Protein 3CB7 (pdb70)

Foldseek 3Di:
DQDFLADALLVQLVLLVVVVNDQVCSQLLSLQLCVVANRGLQRKADQDPVRWIFAGSNRHICAEQAPEPPPDHHVNVLVYHRCVSNDSDNVSVSSSVVVCCVPVNLVVRVSCVVRVDDTDRSVVSD/DLDWLADALLRQLVLLVVLVNDNQCSQLLRLLLCVPAVRTLS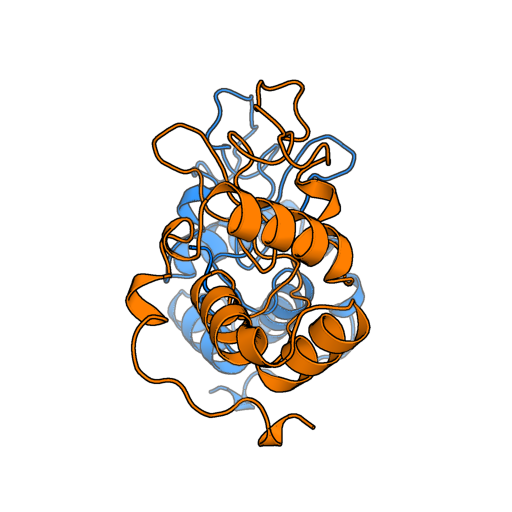RKADQDPVRWIFGGSNGHICAAACPEVPNDHHVNVLVYHRCVSNDSRNVSVSSRVVVCCVVPNLVVRVSSVVRVDDGDRNVVSD

Organism: Musca domestica (NCBI:txid7370)

CATH classification: 1.10.530.10

InterPro domains:
  IPR000974 Glycoside hydrolase, family 22, lysozyme [PR00137] (2-20)
  IPR000974 Glycoside hydrolase, family 22, lysozyme [PR00137] (68-78)
  IPR000974 Glycoside hydrolase, family 22, lysozyme [PR00137] (79-94)
  IPR000974 Glycoside hydrolase, family 22, lysozyme [PR00137] (100-109)
  IPR001916 Glycoside hydrolase, family 22 [PF00062] (1-121)
  IPR001916 Glycoside hydrolase, family 22 [PR00135] (3-13)
  IPR001916 Glycoside hydrolase, family 22 [PR00135] (20-29)
  IPR001916 Glycoside hydrolase, family 22 [PR00135] (48-64)
  IPR001916 Glycoside hydrolase, family 22 [PR00135] (72-81)
  IPR001916 Glycoside hydrolase, family 22 [PR00135] (82-97)
  IPR001916 Glycoside hydrolase, family 22 [PR00135] (101-112)
  IPR001916 Glycoside hydrolase, family 22 [PS51348] (1-122)
  IPR001916 Glycoside hydrolase, family 22 [PTHR11407] (1-122)
  IPR001916 Glycoside hydrolase, family 22 [SM00263] (1-122)
  IPR023346 Lysozyme-like domain superfamily [SSF53955] (1-117)

B-factor: mean 40.14, std 4.02, range [19.42, 64.59]

Structure (mmCIF, N/CA/C/O backbone):
data_3CB7
#
_entry.id   3CB7
#
_cell.length_a   73.903
_cell.length_b   96.400
_cell.length_c   33.270
_cell.angle_alpha   90.00
_cell.angle_beta   90.00
_cell.angle_gamma   90.00
#
_symmetry.space_group_name_H-M   'P 21 21 2'
#
loop_
_entity.id
_entity.type
_entity.pdbx_description
1 polymer 'Lys-rich lysozyme 2'
2 non-polymer 'ISOPROPYL ALCOHOL'
3 non-polymer 'ACETIC ACID'
4 non-polymer GLYCEROL
5 water water
#
loop_
_atom_site.group_PDB
_atom_site.id
_atom_site.type_symbol
_atom_site.label_atom_id
_atom_site.label_alt_id
_atom_site.label_comp_id
_atom_site.label_asym_id
_atom_site.label_entity_id
_atom_site.label_seq_id
_atom_site.pdbx_PDB_ins_code
_atom_site.Cartn_x
_atom_site.Cartn_y
_atom_site.Cartn_z
_atom_site.occupancy
_atom_site.B_iso_or_equiv
_atom_site.auth_seq_id
_atom_site.auth_comp_id
_atom_site.auth_asym_id
_atom_site.auth_atom_id
_atom_site.pdbx_PDB_model_num
ATOM 1 N N . GLU A 1 1 ? 22.776 20.880 18.397 1.00 41.06 1 GLU A N 1
ATOM 2 C CA . GLU A 1 1 ? 23.862 19.896 18.231 1.00 41.48 1 GLU A CA 1
ATOM 3 C C . GLU A 1 1 ? 23.259 18.490 18.256 1.00 40.47 1 GLU A C 1
ATOM 4 O O . GLU A 1 1 ? 22.359 18.227 19.055 1.00 39.33 1 GLU A O 1
ATOM 10 N N . ALA A 1 2 ? 23.728 17.605 17.368 1.00 39.12 2 ALA A N 1
ATOM 11 C CA . ALA A 1 2 ? 23.409 16.187 17.498 1.00 38.26 2 ALA A CA 1
ATOM 12 C C . ALA A 1 2 ? 24.663 15.300 17.497 1.00 37.91 2 ALA A C 1
ATOM 13 O O . ALA A 1 2 ? 24.707 14.277 16.799 1.00 37.80 2 ALA A O 1
ATOM 15 N N . GLU A 1 3 ? 25.666 15.696 18.282 1.00 37.78 3 GLU A N 1
ATOM 16 C CA . GLU A 1 3 ? 26.867 14.900 18.489 1.00 38.20 3 GLU A CA 1
ATOM 17 C C . GLU A 1 3 ? 26.485 13.525 18.982 1.00 38.03 3 GLU A C 1
ATOM 18 O O . GLU A 1 3 ? 25.619 13.390 19.884 1.00 38.16 3 GLU A O 1
ATOM 24 N N . ALA A 1 4 ? 27.157 12.511 18.452 1.00 37.61 4 ALA A N 1
ATOM 25 C CA . ALA A 1 4 ? 26.845 11.132 18.792 1.00 37.72 4 ALA A CA 1
ATOM 26 C C . ALA A 1 4 ? 27.210 10.818 20.233 1.00 38.54 4 ALA A C 1
ATOM 27 O O . ALA A 1 4 ? 28.208 11.347 20.753 1.00 38.32 4 ALA A O 1
ATOM 29 N N . LYS A 1 5 ? 26.379 10.005 20.891 1.00 38.46 5 LYS A N 1
ATOM 30 C CA . LYS A 1 5 ? 26.815 9.310 22.108 1.00 38.73 5 LYS A CA 1
ATOM 31 C C . LYS A 1 5 ? 27.031 7.867 21.700 1.00 38.75 5 LYS A C 1
ATOM 32 O O . LYS A 1 5 ? 26.111 7.061 21.672 1.00 39.65 5 LYS A O 1
ATOM 38 N N . THR A 1 6 ? 28.275 7.561 21.369 1.00 38.44 6 THR A N 1
ATOM 39 C CA . THR A 1 6 ? 28.583 6.326 20.695 1.00 38.31 6 THR A CA 1
ATOM 40 C C . THR A 1 6 ? 29.124 5.242 21.649 1.00 37.64 6 THR A C 1
ATOM 41 O O . THR A 1 6 ? 30.129 5.407 22.336 1.00 37.74 6 THR A O 1
ATOM 45 N N . PHE A 1 7 ? 28.452 4.118 21.675 1.00 37.76 7 PHE A N 1
ATOM 46 C CA . PHE A 1 7 ? 28.962 2.987 22.421 1.00 37.52 7 PHE A CA 1
ATOM 47 C C . PHE A 1 7 ? 29.738 2.066 21.500 1.00 37.47 7 PHE A C 1
ATOM 48 O O . PHE A 1 7 ? 29.787 2.264 20.276 1.00 37.04 7 PHE A O 1
ATOM 56 N N . THR A 1 8 ? 30.396 1.090 22.104 1.00 37.37 8 THR A N 1
ATOM 57 C CA . THR A 1 8 ? 31.072 0.087 21.350 1.00 37.33 8 THR A CA 1
ATOM 58 C C . THR A 1 8 ? 30.306 -1.188 21.599 1.00 37.70 8 THR A C 1
ATOM 59 O O . THR A 1 8 ? 29.487 -1.269 22.505 1.00 36.76 8 THR A O 1
ATOM 63 N N . ARG A 1 9 ? 30.586 -2.178 20.758 1.00 38.96 9 ARG A N 1
ATOM 64 C CA . ARG A 1 9 ? 30.084 -3.523 20.945 1.00 39.70 9 ARG A CA 1
ATOM 65 C C . ARG A 1 9 ? 30.230 -3.874 22.400 1.00 38.82 9 ARG A C 1
ATOM 66 O O . ARG A 1 9 ? 29.247 -4.109 23.065 1.00 39.40 9 ARG A O 1
ATOM 74 N N . CYS A 1 10 ? 31.443 -3.882 22.909 1.00 38.10 10 CYS A N 1
ATOM 75 C CA . CYS A 1 10 ? 31.634 -4.232 24.307 1.00 37.89 10 CYS A CA 1
ATOM 76 C C . CYS A 1 10 ? 31.090 -3.287 25.373 1.00 38.09 10 CYS A C 1
ATOM 77 O O . CYS A 1 10 ? 30.637 -3.744 26.453 1.00 38.59 10 CYS A O 1
ATOM 80 N N . SER A 1 11 ? 31.160 -1.976 25.147 1.00 37.62 11 SER A N 1
ATOM 81 C CA . SER A 1 11 ? 30.682 -1.116 26.214 1.00 37.82 11 SER A CA 1
ATOM 82 C C . SER A 1 11 ? 29.151 -1.232 26.315 1.00 37.53 11 SER A C 1
ATOM 83 O O . SER A 1 11 ? 28.548 -1.314 27.427 1.00 37.10 11 SER A O 1
ATOM 86 N N . LEU A 1 12 ? 28.525 -1.302 25.159 1.00 37.39 12 LEU A N 1
ATOM 87 C CA . LEU A 1 12 ? 27.085 -1.542 25.106 1.00 37.74 12 LEU A CA 1
ATOM 88 C C . LEU A 1 12 ? 26.704 -2.876 25.808 1.00 38.35 12 LEU A C 1
ATOM 89 O O . LEU A 1 12 ? 25.823 -2.884 26.671 1.00 39.89 12 LEU A O 1
ATOM 94 N N . ALA A 1 13 ? 27.396 -3.972 25.484 1.00 38.38 13 ALA A N 1
ATOM 95 C CA . ALA A 1 13 ? 27.184 -5.249 26.193 1.00 37.16 13 ALA A CA 1
ATOM 96 C C . ALA A 1 13 ? 27.336 -5.192 27.707 1.00 37.58 13 ALA A C 1
ATOM 97 O O . ALA A 1 13 ? 26.469 -5.702 28.459 1.00 36.03 13 ALA A O 1
ATOM 99 N N . ARG A 1 14 ? 28.481 -4.665 28.138 1.00 36.53 14 ARG A N 1
ATOM 100 C CA . ARG A 1 14 ? 28.758 -4.532 29.522 1.00 36.56 14 ARG A CA 1
ATOM 101 C C . ARG A 1 14 ? 27.632 -3.764 30.212 1.00 36.87 14 ARG A C 1
ATOM 102 O O . ARG A 1 14 ? 27.111 -4.196 31.245 1.00 36.49 14 ARG A O 1
ATOM 110 N N . GLU A 1 15 ? 27.251 -2.627 29.640 1.00 37.69 15 GLU A N 1
ATOM 111 C CA . GLU A 1 15 ? 26.208 -1.837 30.250 1.00 38.53 15 GLU A CA 1
ATOM 112 C C . GLU A 1 15 ? 24.843 -2.538 30.159 1.00 38.88 15 GLU A C 1
ATOM 113 O O . GLU A 1 15 ? 24.014 -2.447 31.058 1.00 39.40 15 GLU A O 1
ATOM 119 N N . MET A 1 16 ? 24.603 -3.254 29.080 1.00 39.22 16 MET A N 1
ATOM 120 C CA . MET A 1 16 ? 23.360 -3.989 28.965 1.00 39.09 16 MET A CA 1
ATOM 121 C C . MET A 1 16 ? 23.285 -5.092 30.001 1.00 39.23 16 MET A C 1
ATOM 122 O O . MET A 1 16 ? 22.259 -5.220 30.692 1.00 39.13 16 MET A O 1
ATOM 127 N N . TYR A 1 17 ? 24.376 -5.848 30.140 1.00 38.86 17 TYR A N 1
ATOM 128 C CA . TYR A 1 17 ? 24.416 -6.927 31.105 1.00 39.83 17 TYR A CA 1
ATOM 129 C C . TYR A 1 17 ? 24.227 -6.411 32.522 1.00 39.82 17 TYR A C 1
ATOM 130 O O . TYR A 1 17 ? 23.459 -7.009 33.279 1.00 40.34 17 TYR A O 1
ATOM 139 N N . LYS A 1 18 ? 24.929 -5.309 32.852 1.00 40.49 18 LYS A N 1
ATOM 140 C CA . LYS A 1 18 ? 24.758 -4.564 34.107 1.00 40.87 18 LYS A CA 1
ATOM 141 C C . LYS A 1 18 ? 23.294 -4.253 34.304 1.00 40.59 18 LYS A C 1
ATOM 142 O O . LYS A 1 18 ? 22.781 -4.303 35.419 1.00 40.95 18 LYS A O 1
ATOM 148 N N . LEU A 1 19 ? 22.618 -3.890 33.223 1.00 40.60 19 LEU A N 1
ATOM 149 C CA . LEU A 1 19 ? 21.197 -3.595 33.359 1.00 40.98 19 LEU A CA 1
ATOM 150 C C . LEU A 1 19 ? 20.366 -4.883 33.390 1.00 41.49 19 LEU A C 1
ATOM 151 O O . LEU A 1 19 ? 19.162 -4.797 33.415 1.00 42.26 19 LEU A O 1
ATOM 156 N N . GLY A 1 20 ? 20.987 -6.066 33.356 1.00 41.46 20 GLY A N 1
ATOM 157 C CA . GLY A 1 20 ? 20.227 -7.294 33.628 1.00 42.06 20 GLY A CA 1
ATOM 158 C C . GLY A 1 20 ? 19.723 -8.016 32.387 1.00 41.76 20 GLY A C 1
ATOM 159 O O . GLY A 1 20 ? 18.910 -8.966 32.456 1.00 41.27 20 GLY A O 1
ATOM 160 N N . VAL A 1 21 ? 20.242 -7.556 31.254 1.00 41.16 21 VAL A N 1
A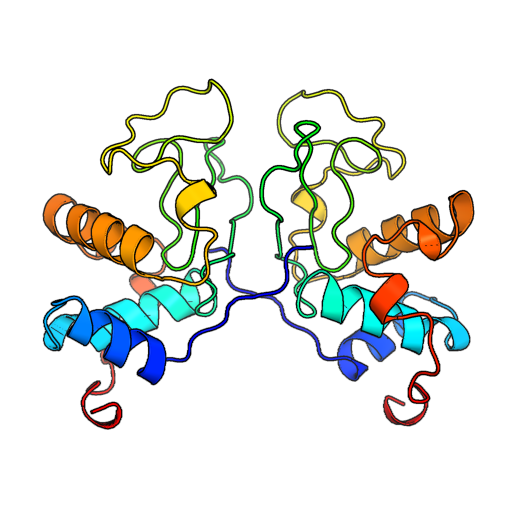TOM 161 C CA . VAL A 1 21 ? 20.016 -8.196 29.999 1.00 40.14 21 VAL A CA 1
ATOM 162 C C . VAL A 1 21 ? 20.882 -9.454 29.947 1.00 39.92 21 VAL A C 1
ATOM 163 O O . VAL A 1 21 ? 22.132 -9.365 30.025 1.00 41.08 21 VAL A O 1
ATOM 167 N N . PRO A 1 22 ? 20.233 -10.631 29.822 1.00 38.48 22 PRO A N 1
ATOM 168 C CA . PRO A 1 22 ? 21.008 -11.874 29.750 1.00 38.22 22 PRO A CA 1
ATOM 169 C C . PRO A 1 22 ? 22.119 -11.778 28.713 1.00 38.17 22 PRO A C 1
ATOM 170 O O . PRO A 1 22 ? 21.947 -11.118 27.691 1.00 39.57 22 PRO A O 1
ATOM 174 N N . LYS A 1 23 ? 23.251 -12.412 28.987 1.00 39.02 23 LYS A N 1
ATOM 175 C CA . LYS A 1 23 ? 24.430 -12.416 28.092 1.00 39.58 23 LYS A CA 1
ATOM 176 C C . LYS A 1 23 ? 24.114 -12.921 26.714 1.00 38.93 23 LYS A C 1
ATOM 177 O O . LYS A 1 23 ? 24.636 -12.402 25.753 1.00 40.12 23 LYS A O 1
ATOM 183 N N . ASN A 1 24 ? 23.298 -13.971 26.648 1.00 38.38 24 ASN A N 1
ATOM 184 C CA . ASN A 1 24 ? 22.936 -14.630 25.411 1.00 37.95 24 ASN A CA 1
ATOM 185 C C . ASN A 1 24 ? 22.140 -13.766 24.448 1.00 37.56 24 ASN A C 1
ATOM 186 O O . ASN A 1 24 ? 21.842 -14.195 23.330 1.00 38.98 24 ASN A O 1
ATOM 191 N N . GLN A 1 25 ? 21.854 -12.535 24.847 1.00 37.41 25 GLN A N 1
ATOM 192 C CA . GLN A 1 25 ? 21.146 -11.579 24.022 1.00 37.26 25 GLN A CA 1
ATOM 193 C C . GLN A 1 25 ? 22.141 -10.527 23.549 1.00 38.16 25 GLN A C 1
ATOM 194 O O . GLN A 1 25 ? 21.887 -9.808 22.588 1.00 38.28 25 GLN A O 1
ATOM 200 N N . LEU A 1 26 ? 23.283 -10.448 24.230 1.00 38.57 26 LEU A N 1
ATOM 201 C CA . LEU A 1 26 ? 24.137 -9.264 24.085 1.00 39.82 26 LEU A CA 1
ATOM 202 C C . LEU A 1 26 ? 24.741 -9.082 22.702 1.00 39.28 26 LEU A C 1
ATOM 203 O O . LEU A 1 26 ? 24.766 -7.971 22.176 1.00 38.97 26 LEU A O 1
ATOM 208 N N . ALA A 1 27 ? 25.205 -10.176 22.129 1.00 39.22 27 ALA A N 1
ATOM 209 C CA . ALA A 1 27 ? 25.780 -10.154 20.787 1.00 39.38 27 ALA A CA 1
ATOM 210 C C . ALA A 1 27 ? 24.713 -9.664 19.788 1.00 39.14 27 ALA A C 1
ATOM 211 O O . ALA A 1 27 ? 24.990 -8.863 18.888 1.00 38.85 27 ALA A O 1
ATOM 213 N N . ARG A 1 28 ? 23.492 -10.165 19.953 1.00 38.81 28 ARG A N 1
ATOM 214 C CA . ARG A 1 28 ? 22.402 -9.758 19.095 1.00 39.45 28 ARG A CA 1
ATOM 215 C C . ARG A 1 28 ? 22.056 -8.297 19.274 1.00 39.03 28 ARG A C 1
ATOM 216 O O . ARG A 1 28 ? 21.889 -7.590 18.304 1.00 39.00 28 ARG A O 1
ATOM 224 N N . TRP A 1 29 ? 21.964 -7.855 20.518 1.00 39.25 29 TRP A N 1
ATOM 225 C CA . TRP A 1 29 ? 21.664 -6.463 20.827 1.00 39.02 29 TRP A CA 1
ATOM 226 C C . TRP A 1 29 ? 22.723 -5.535 20.327 1.00 38.93 29 TRP A C 1
ATOM 227 O O . TRP A 1 29 ? 22.408 -4.458 19.856 1.00 40.15 29 TRP A O 1
ATOM 238 N N . THR A 1 30 ? 23.978 -5.944 20.417 1.00 38.58 30 THR A N 1
ATOM 239 C CA . THR A 1 30 ? 25.048 -5.072 19.930 1.00 37.45 30 THR A CA 1
ATOM 240 C C . THR A 1 30 ? 25.004 -5.035 18.426 1.00 37.04 30 THR A C 1
ATOM 241 O O . THR A 1 30 ? 25.137 -3.981 17.788 1.00 36.78 30 THR A O 1
ATOM 245 N N . CYS A 1 31 ? 24.829 -6.207 17.856 1.00 36.41 31 CYS A N 1
ATOM 246 C CA . CYS A 1 31 ? 24.627 -6.262 16.426 1.00 35.88 31 CYS A CA 1
ATOM 247 C C . CYS A 1 31 ? 23.496 -5.327 15.968 1.00 35.47 31 CYS A C 1
ATOM 248 O O . CYS A 1 31 ? 23.625 -4.564 14.988 1.00 36.61 31 CYS A O 1
ATOM 251 N N . ILE A 1 32 ? 22.371 -5.426 16.617 1.00 34.99 32 ILE A N 1
ATOM 252 C CA . ILE A 1 32 ? 21.247 -4.562 16.284 1.00 35.80 32 ILE A CA 1
ATOM 253 C C . ILE A 1 32 ? 21.574 -3.077 16.529 1.00 36.71 32 ILE A C 1
ATOM 254 O O . ILE A 1 32 ? 21.269 -2.249 15.695 1.00 37.95 32 ILE A O 1
ATOM 259 N N . ALA A 1 33 ? 22.202 -2.731 17.647 1.00 37.23 33 ALA A N 1
ATOM 260 C CA . ALA A 1 33 ? 22.634 -1.334 17.849 1.00 37.38 33 ALA A CA 1
ATOM 261 C C . ALA A 1 33 ? 23.535 -0.846 16.711 1.00 38.49 33 ALA A C 1
ATOM 262 O O . ALA A 1 33 ? 23.364 0.243 16.153 1.00 37.69 33 ALA A O 1
ATOM 264 N N . GLU A 1 34 ? 24.478 -1.690 16.322 1.00 38.63 34 GLU A N 1
ATOM 265 C CA . GLU A 1 34 ? 25.381 -1.315 15.275 1.00 39.43 34 GLU A CA 1
ATOM 266 C C . GLU A 1 34 ? 24.634 -0.911 14.011 1.00 39.26 34 GLU A C 1
ATOM 267 O O . GLU A 1 34 ? 24.891 0.155 13.428 1.00 39.58 34 GLU A O 1
ATOM 273 N N . HIS A 1 35 ? 23.705 -1.755 13.599 1.00 39.63 35 HIS A N 1
ATOM 274 C CA . HIS A 1 35 ? 23.077 -1.578 12.314 1.00 39.72 35 HIS A CA 1
ATOM 275 C C . HIS A 1 35 ? 21.931 -0.586 12.396 1.00 39.94 35 HIS A C 1
ATOM 276 O O . HIS A 1 35 ? 21.584 0.037 11.386 1.00 40.08 35 HIS A O 1
ATOM 283 N N . GLU A 1 36 ? 21.372 -0.418 13.595 1.00 39.93 36 GLU A N 1
ATOM 284 C CA . GLU A 1 36 ? 20.254 0.484 13.764 1.00 39.53 36 GLU A CA 1
ATOM 285 C C . GLU A 1 36 ? 20.762 1.889 13.922 1.00 39.96 36 GLU A C 1
ATOM 286 O O . GLU A 1 36 ? 20.128 2.807 13.456 1.00 39.71 36 GLU A O 1
ATOM 292 N N . SER A 1 37 ? 21.916 2.062 14.574 1.00 39.79 37 SER A N 1
ATOM 293 C CA . SER A 1 37 ? 22.270 3.392 15.052 1.00 39.66 37 SER A CA 1
ATOM 294 C C . SER A 1 37 ? 23.767 3.661 15.139 1.00 38.67 37 SER A C 1
ATOM 295 O O . SER A 1 37 ? 24.179 4.772 15.381 1.00 38.44 37 SER A O 1
ATOM 298 N N . SER A 1 38 ? 24.570 2.634 14.926 1.00 38.14 38 SER A N 1
ATOM 299 C CA . SER A 1 38 ? 26.006 2.721 15.108 1.00 37.95 38 SER A CA 1
ATOM 300 C C . SER A 1 38 ? 26.232 3.018 16.562 1.00 38.28 38 SER A C 1
ATOM 301 O O . SER A 1 38 ? 27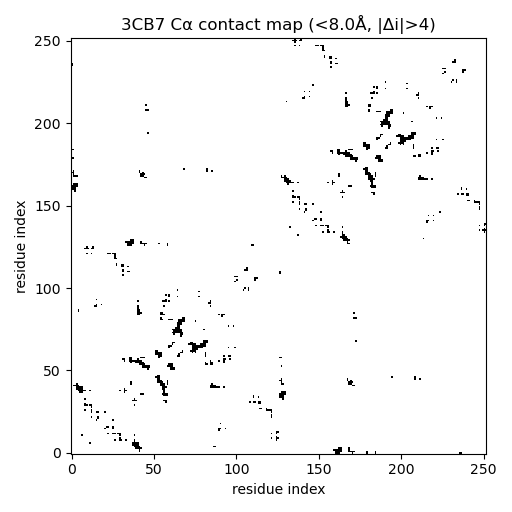.056 3.873 16.919 1.00 39.45 38 SER A O 1
ATOM 304 N N . TYR A 1 39 ? 25.472 2.328 17.404 1.00 37.37 39 TYR A N 1
ATOM 305 C CA . TYR A 1 39 ? 25.696 2.406 18.828 1.00 37.34 39 TYR A CA 1
ATOM 306 C C . TYR A 1 39 ? 25.487 3.811 19.388 1.00 37.34 39 TYR A C 1
ATOM 307 O O . TYR A 1 39 ? 26.084 4.197 20.388 1.00 36.52 39 TYR A O 1
ATOM 316 N N . ASN A 1 40 ? 24.641 4.580 18.733 1.00 37.12 40 ASN A N 1
ATOM 317 C CA . ASN A 1 40 ? 24.497 5.953 19.118 1.00 37.61 40 ASN A CA 1
ATOM 318 C C . ASN A 1 40 ? 23.147 6.103 19.750 1.00 37.49 40 ASN A C 1
ATOM 319 O O . ASN A 1 40 ? 22.141 5.911 19.098 1.00 36.64 40 ASN A O 1
ATOM 324 N N . THR A 1 41 ? 23.149 6.394 21.054 1.00 37.87 41 THR A N 1
ATOM 325 C CA . THR A 1 41 ? 21.890 6.654 21.803 1.00 39.78 41 THR A CA 1
ATOM 326 C C . THR A 1 41 ? 21.096 7.884 21.306 1.00 40.10 41 THR A C 1
ATOM 327 O O . THR A 1 41 ? 19.917 8.042 21.601 1.00 40.61 41 THR A O 1
ATOM 331 N N . LYS A 1 42 ? 21.763 8.729 20.531 1.00 40.14 42 LYS A N 1
ATOM 332 C CA . LYS A 1 42 ? 21.195 9.982 20.080 1.00 40.14 42 LYS A CA 1
ATOM 333 C C . LYS A 1 42 ? 20.656 9.831 18.679 1.00 39.90 42 LYS A C 1
ATOM 334 O O . LYS A 1 42 ? 20.143 10.810 18.112 1.00 39.96 42 LYS A O 1
ATOM 340 N N . ALA A 1 43 ? 20.779 8.614 18.129 1.00 39.67 43 ALA A N 1
ATOM 341 C CA . ALA A 1 43 ? 20.404 8.365 16.747 1.00 39.47 43 ALA A CA 1
ATOM 342 C C . ALA A 1 43 ? 18.904 8.609 16.613 1.00 38.93 43 ALA A C 1
ATOM 343 O O . ALA A 1 43 ? 18.141 8.243 17.472 1.00 38.37 43 ALA A O 1
ATOM 345 N N . VAL A 1 44 ? 18.498 9.282 15.551 1.00 39.23 44 VAL A N 1
ATOM 346 C CA . VAL A 1 44 ? 17.078 9.447 15.255 1.00 39.49 44 VAL A CA 1
ATOM 347 C C . VAL A 1 44 ? 17.014 9.146 13.780 1.00 40.18 44 VAL A C 1
ATOM 348 O O . VAL A 1 44 ? 17.798 9.725 13.007 1.00 39.62 44 VAL A O 1
ATOM 352 N N . GLY A 1 45 ? 16.121 8.234 13.394 1.00 39.72 45 GLY A N 1
ATOM 353 C CA . GLY A 1 45 ? 16.013 7.807 12.016 1.00 40.70 45 GLY A CA 1
ATOM 354 C C . GLY A 1 45 ? 15.330 8.815 11.123 1.00 41.01 45 GLY A C 1
ATOM 355 O O . GLY A 1 45 ? 14.721 9.777 11.599 1.00 41.63 45 GLY A O 1
ATOM 356 N N . SER A 1 46 ? 15.457 8.611 9.815 1.00 40.67 46 SER A N 1
ATOM 357 C CA . SER A 1 46 ? 14.721 9.417 8.891 1.00 40.79 46 SER A CA 1
ATOM 358 C C . SER A 1 46 ? 13.304 8.955 9.013 1.00 39.90 46 SER A C 1
ATOM 359 O O . SER A 1 46 ? 13.029 7.894 9.575 1.00 40.21 46 SER A O 1
ATOM 362 N N . LEU A 1 47 ? 12.403 9.778 8.525 1.00 39.81 47 LEU A N 1
ATOM 363 C CA . LEU A 1 47 ? 11.018 9.405 8.458 1.00 39.91 47 LEU A CA 1
ATOM 364 C C . LEU A 1 47 ? 10.914 8.079 7.716 1.00 39.69 47 LEU A C 1
ATOM 365 O O . LEU A 1 47 ? 11.479 7.892 6.615 1.00 39.02 47 LEU A O 1
ATOM 370 N N . ASN A 1 48 ? 10.235 7.145 8.368 1.00 39.33 48 ASN A N 1
ATOM 371 C CA . ASN A 1 48 ? 9.787 5.913 7.716 1.00 39.39 48 ASN A CA 1
ATOM 372 C C . ASN A 1 48 ? 8.663 6.152 6.729 1.00 38.56 48 ASN A C 1
ATOM 373 O O . ASN A 1 48 ? 8.037 7.198 6.711 1.00 38.19 48 ASN A O 1
ATOM 378 N N . SER A 1 49 ? 8.413 5.174 5.885 1.00 39.77 49 SER A N 1
ATOM 379 C CA . SER A 1 49 ? 7.457 5.367 4.794 1.00 39.61 49 SER A CA 1
ATOM 380 C C . SER A 1 49 ? 6.061 5.653 5.353 1.00 39.96 49 SER A C 1
ATOM 381 O O . SER A 1 49 ? 5.270 6.358 4.732 1.00 40.33 49 SER A O 1
ATOM 385 N N . ASN A 1 50 ? 5.784 5.127 6.545 1.00 40.45 50 ASN A N 1
ATOM 386 C CA . ASN A 1 50 ? 4.452 5.244 7.145 1.00 40.17 50 ASN A CA 1
ATOM 387 C C . ASN A 1 50 ? 4.340 6.553 7.910 1.00 39.78 50 ASN A C 1
ATOM 388 O O . ASN A 1 50 ? 3.307 6.861 8.468 1.00 40.63 50 ASN A O 1
ATOM 393 N N . GLY A 1 51 ? 5.413 7.324 7.924 1.00 39.60 51 GLY A N 1
ATOM 394 C CA . GLY A 1 51 ? 5.397 8.630 8.547 1.00 39.11 51 GLY A CA 1
ATOM 395 C C . GLY A 1 51 ? 5.942 8.530 9.943 1.00 39.26 51 GLY A C 1
ATOM 396 O O . GLY A 1 51 ? 6.024 9.525 10.637 1.00 40.09 51 GLY A O 1
ATOM 397 N N . SER A 1 52 ? 6.332 7.340 10.375 1.00 38.96 52 SER A N 1
ATOM 398 C CA . SER A 1 52 ? 6.892 7.209 11.710 1.00 38.74 52 SER A CA 1
ATOM 399 C C . SER A 1 52 ? 8.365 7.561 11.715 1.00 38.80 52 SER A C 1
ATOM 400 O O . SER A 1 52 ? 8.974 7.765 10.663 1.00 38.53 52 SER A O 1
ATOM 403 N N . ARG A 1 53 ? 8.911 7.619 12.926 1.00 38.29 53 ARG A N 1
ATOM 404 C CA . ARG A 1 53 ? 10.324 7.871 13.152 1.00 38.99 53 ARG A CA 1
ATOM 405 C C . ARG A 1 53 ? 10.810 7.026 14.310 1.00 37.95 53 ARG A C 1
ATOM 406 O O . ARG A 1 53 ? 10.079 6.817 15.288 1.00 37.44 53 ARG A O 1
ATOM 414 N N . ASP A 1 54 ? 12.054 6.560 14.184 1.00 38.73 54 ASP A N 1
ATOM 415 C CA . ASP A 1 54 ? 12.689 5.679 15.149 1.00 39.48 54 ASP A CA 1
ATOM 416 C C . ASP A 1 54 ? 13.751 6.377 15.963 1.00 39.82 54 ASP A C 1
ATOM 417 O O . ASP A 1 54 ? 14.504 7.209 15.450 1.00 40.37 54 ASP A O 1
ATOM 422 N N . TYR A 1 55 ? 13.804 5.995 17.234 1.00 39.43 55 TYR A N 1
ATOM 423 C CA . TYR A 1 55 ? 14.506 6.723 18.238 1.00 39.33 55 TYR A CA 1
ATOM 424 C C . TYR A 1 55 ? 15.518 5.887 18.965 1.00 39.16 55 TYR A C 1
ATOM 425 O O . TYR A 1 55 ? 15.233 4.769 19.418 1.00 39.26 55 TYR A O 1
ATOM 434 N N . GLY A 1 56 ? 16.712 6.467 19.040 1.00 39.20 56 GLY A N 1
ATOM 435 C CA . GLY A 1 56 ? 17.771 6.013 19.908 1.00 38.03 56 GLY A CA 1
ATOM 436 C C . GLY A 1 56 ? 18.538 4.855 19.339 1.00 38.61 56 GLY A C 1
ATOM 437 O O . GLY A 1 56 ? 18.451 4.515 18.152 1.00 38.19 56 GLY A O 1
ATOM 438 N N . ILE A 1 57 ? 19.274 4.212 20.223 1.00 39.83 57 ILE A N 1
ATOM 439 C CA . ILE A 1 57 ? 20.266 3.217 19.845 1.00 39.77 57 ILE A CA 1
ATOM 440 C C . ILE A 1 57 ? 19.639 1.966 19.224 1.00 40.23 57 ILE A C 1
ATOM 441 O O . ILE A 1 57 ? 20.300 1.259 18.497 1.00 39.92 57 ILE A O 1
ATOM 446 N N . PHE A 1 58 ? 18.356 1.718 19.523 1.00 40.52 58 PHE A N 1
ATOM 447 C CA . PHE A 1 58 ? 17.653 0.534 19.068 1.00 40.12 58 PHE A CA 1
ATOM 448 C C . PHE A 1 58 ? 16.512 0.999 18.216 1.00 40.07 58 PHE A C 1
ATOM 449 O O . PHE A 1 58 ? 15.682 0.197 17.803 1.00 39.51 58 PHE A O 1
ATOM 457 N N . GLN A 1 59 ? 16.507 2.300 17.901 1.00 39.24 59 GLN A N 1
ATOM 458 C CA . GLN A 1 59 ? 15.594 2.816 16.886 1.00 39.28 59 GLN A CA 1
ATOM 459 C C . GLN A 1 59 ? 14.155 2.377 17.172 1.00 39.02 59 GLN A C 1
ATOM 460 O O . GLN A 1 59 ? 13.519 1.691 16.381 1.00 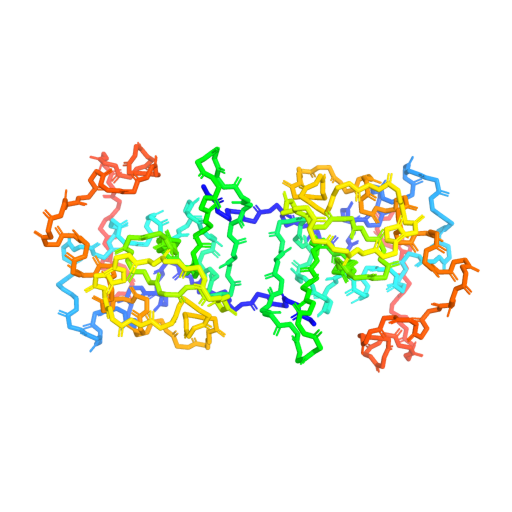37.21 59 GLN A O 1
ATOM 466 N N . ILE A 1 60 ? 13.700 2.776 18.354 1.00 39.27 60 ILE A N 1
ATOM 467 C CA . ILE A 1 60 ? 12.381 2.457 18.854 1.00 39.19 60 ILE A CA 1
ATOM 468 C C . ILE A 1 60 ? 11.400 3.361 18.118 1.00 39.27 60 ILE A C 1
ATOM 469 O O . ILE A 1 60 ? 11.643 4.556 17.935 1.00 40.45 60 ILE A O 1
ATOM 474 N N . ASN A 1 61 ? 10.283 2.793 17.703 1.00 39.16 61 ASN A N 1
ATOM 475 C CA . ASN A 1 61 ? 9.371 3.495 16.821 1.00 38.31 61 ASN A CA 1
ATOM 476 C C . ASN A 1 61 ? 8.350 4.376 17.541 1.00 38.02 61 ASN A C 1
ATOM 477 O O . ASN A 1 61 ? 7.651 3.909 18.450 1.00 37.56 61 ASN A O 1
ATOM 482 N N . ASN A 1 62 ? 8.256 5.638 17.097 1.00 37.08 62 ASN A N 1
ATOM 483 C CA . ASN A 1 62 ? 7.374 6.652 17.705 1.00 36.98 62 ASN A CA 1
ATOM 484 C C . ASN A 1 62 ? 5.862 6.525 17.436 1.00 37.24 62 ASN A C 1
ATOM 485 O O . ASN A 1 62 ? 5.083 7.348 17.918 1.00 37.51 62 ASN A O 1
ATOM 490 N N . TYR A 1 63 ? 5.461 5.518 16.669 1.00 37.11 63 TYR A N 1
ATOM 491 C CA . TYR A 1 63 ? 4.040 5.242 16.400 1.00 38.62 63 TYR A CA 1
ATOM 492 C C . TYR A 1 63 ? 3.507 4.229 17.379 1.00 38.42 63 TYR A C 1
ATOM 493 O O . TYR A 1 63 ? 2.308 4.201 17.692 1.00 39.02 63 TYR A O 1
ATOM 502 N N . TYR A 1 64 ? 4.408 3.366 17.845 1.00 39.10 64 TYR A N 1
ATOM 503 C CA . TYR A 1 64 ? 3.994 2.103 18.462 1.00 38.94 64 TYR A CA 1
ATOM 504 C C . TYR A 1 64 ? 4.564 1.922 19.846 1.00 39.26 64 TYR A C 1
ATOM 505 O O . TYR A 1 64 ? 3.851 1.464 20.749 1.00 38.72 64 TYR A O 1
ATOM 514 N N . TRP A 1 65 ? 5.841 2.313 19.992 1.00 39.27 65 TRP A N 1
ATOM 515 C CA . TRP A 1 65 ? 6.661 1.997 21.168 1.00 39.84 65 TRP A CA 1
ATOM 516 C C . TRP A 1 65 ? 6.947 3.180 22.020 1.00 39.96 65 TRP A C 1
ATOM 517 O O . TRP A 1 65 ? 7.025 3.062 23.236 1.00 41.03 65 TRP A O 1
ATOM 528 N N . CYS A 1 66 ? 7.102 4.339 21.410 1.00 39.45 66 CYS A N 1
ATOM 529 C CA . CYS A 1 66 ? 7.372 5.495 22.238 1.00 39.40 66 CYS A CA 1
ATOM 530 C C . CYS A 1 66 ? 6.530 6.658 21.781 1.00 38.56 66 CYS A C 1
ATOM 531 O O . CYS A 1 66 ? 5.978 6.660 20.699 1.00 38.00 66 CYS A O 1
ATOM 534 N N . SER A 1 67 ? 6.422 7.651 22.632 1.00 39.63 67 SER A N 1
ATOM 535 C CA . SER A 1 67 ? 5.578 8.762 22.324 1.00 40.17 67 SER A CA 1
ATOM 536 C C . SER A 1 67 ? 6.436 9.877 21.719 1.00 40.00 67 SER A C 1
ATOM 537 O O . SER A 1 67 ? 7.480 10.235 22.303 1.00 40.67 67 SER A O 1
ATOM 540 N N . PRO A 1 68 ? 6.025 10.409 20.537 1.00 39.75 68 PRO A N 1
A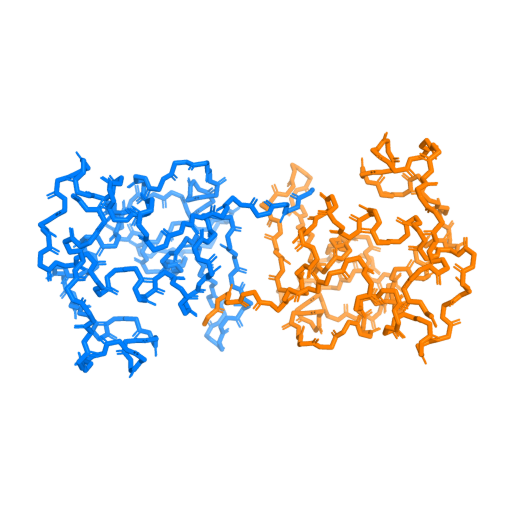TOM 541 C CA . PRO A 1 68 ? 6.764 11.467 19.815 1.00 39.25 68 PRO A CA 1
ATOM 542 C C . PRO A 1 68 ? 6.658 12.819 20.544 1.00 39.63 68 PRO A C 1
ATOM 543 O O . PRO A 1 68 ? 5.728 13.039 21.352 1.00 40.02 68 PRO A O 1
ATOM 547 N N . PRO A 1 69 ? 7.592 13.730 20.277 1.00 40.09 69 PRO A N 1
ATOM 548 C CA . PRO A 1 69 ? 7.553 15.039 20.932 1.00 40.25 69 PRO A CA 1
ATOM 549 C C . PRO A 1 69 ? 6.474 15.909 20.313 1.00 40.53 69 PRO A C 1
ATOM 550 O O . PRO A 1 69 ? 6.484 17.140 20.457 1.00 42.03 69 PRO A O 1
ATOM 554 N N . SER A 1 70 ? 5.562 15.292 19.588 1.00 39.94 70 SER A N 1
ATOM 555 C CA . SER A 1 70 ? 4.459 16.022 19.024 1.00 39.37 70 SER A CA 1
ATOM 556 C C . SER A 1 70 ? 3.230 15.656 19.827 1.00 38.89 70 SER A C 1
ATOM 557 O O . SER A 1 70 ? 3.335 14.944 20.823 1.00 39.13 70 SER A O 1
ATOM 560 N N . GLY A 1 71 ? 2.073 16.124 19.391 1.00 37.52 71 GLY A N 1
ATOM 561 C CA . GLY A 1 71 ? 0.827 15.620 19.924 1.00 37.42 71 GLY A CA 1
ATOM 562 C C . GLY A 1 71 ? 0.354 14.428 19.120 1.00 37.20 71 GLY A C 1
ATOM 563 O O . GLY A 1 71 ? -0.770 14.000 19.273 1.00 38.28 71 GLY A O 1
ATOM 564 N N . ALA A 1 72 ? 1.197 13.881 18.252 1.00 37.14 72 ALA A N 1
ATOM 565 C CA . ALA A 1 72 ? 0.762 12.779 17.403 1.00 36.56 72 ALA A CA 1
ATOM 566 C C . ALA A 1 72 ? 0.406 11.607 18.270 1.00 36.59 72 ALA A C 1
ATOM 567 O O . ALA A 1 72 ? 1.027 11.400 19.309 1.00 36.99 72 ALA A O 1
ATOM 569 N N . PHE A 1 73 ? -0.597 10.841 17.845 1.00 37.05 73 PHE A N 1
ATOM 570 C CA . PHE A 1 73 ? -0.894 9.588 18.497 1.00 36.58 73 PHE A CA 1
ATOM 571 C C . PHE A 1 73 ? 0.274 8.616 18.391 1.00 36.80 73 PHE A C 1
ATOM 572 O O . PHE A 1 73 ? 0.958 8.538 17.352 1.00 37.42 73 PHE A O 1
ATOM 580 N N . SER A 1 74 ? 0.511 7.895 19.484 1.00 35.96 74 SER A N 1
ATOM 581 C CA . SER A 1 74 ? 1.436 6.775 19.508 1.00 36.21 74 SER A CA 1
ATOM 582 C C . SER A 1 74 ? 0.820 5.735 20.403 1.00 36.49 74 SER A C 1
ATOM 583 O O . SER A 1 74 ? 0.229 6.062 21.446 1.00 36.50 74 SER A O 1
ATOM 586 N N . TYR A 1 75 ? 0.941 4.474 20.014 1.00 36.92 75 TYR A N 1
ATOM 587 C CA . TYR A 1 75 ? 0.530 3.414 20.922 1.00 37.32 75 TYR A CA 1
ATOM 588 C C . TYR A 1 75 ? 1.458 3.344 22.119 1.00 37.76 75 TYR A C 1
ATOM 589 O O . TYR A 1 75 ? 1.103 2.762 23.157 1.00 37.28 75 TYR A O 1
ATOM 598 N N . ASP A 1 76 ? 2.641 3.943 21.965 1.00 37.48 76 ASP A N 1
ATOM 599 C CA . ASP A 1 76 ? 3.529 4.159 23.072 1.00 38.13 76 ASP A CA 1
ATOM 600 C C . ASP A 1 76 ? 3.587 2.968 24.020 1.00 38.77 76 ASP A C 1
ATOM 601 O O . ASP A 1 76 ? 3.331 3.098 25.232 1.00 39.04 76 ASP A O 1
ATOM 606 N N . GLU A 1 77 ? 3.946 1.813 23.481 1.00 39.19 77 GLU A N 1
ATOM 607 C CA . GLU A 1 77 ? 3.866 0.574 24.235 1.00 40.21 77 GLU A CA 1
ATOM 608 C C . GLU A 1 77 ? 4.863 0.544 25.421 1.00 40.41 77 GLU A C 1
ATOM 609 O O . GLU A 1 77 ? 4.589 -0.080 26.463 1.00 40.41 77 GLU A O 1
ATOM 615 N N . CYS A 1 78 ? 5.976 1.269 25.276 1.00 39.96 78 CYS A N 1
ATOM 616 C CA . CYS A 1 78 ? 6.985 1.374 26.303 1.00 40.10 78 CYS A CA 1
ATOM 617 C C . CYS A 1 78 ? 6.698 2.485 27.261 1.00 40.30 78 CYS A C 1
ATOM 618 O O . CYS A 1 78 ? 7.434 2.677 28.229 1.00 40.34 78 CYS A O 1
ATOM 621 N N . LYS A 1 79 ? 5.648 3.246 26.981 1.00 40.96 79 LYS A N 1
ATOM 622 C CA . LYS A 1 79 ? 5.214 4.313 27.866 1.00 41.90 79 LYS A CA 1
ATOM 623 C C . LYS A 1 79 ? 6.410 5.208 28.170 1.00 41.37 79 LYS A C 1
ATOM 624 O O . LYS A 1 79 ? 6.762 5.477 29.321 1.00 40.87 79 LYS A O 1
ATOM 630 N N . ILE A 1 80 ? 7.036 5.670 27.102 1.00 41.22 80 ILE A N 1
ATOM 631 C CA . ILE A 1 80 ? 8.111 6.621 27.240 1.00 40.91 80 ILE A CA 1
ATOM 632 C C . ILE A 1 80 ? 7.967 7.652 26.134 1.00 40.40 80 ILE A C 1
ATOM 633 O O . ILE A 1 80 ? 7.420 7.359 25.051 1.00 40.98 80 ILE A O 1
ATOM 638 N N . LYS A 1 81 ? 8.441 8.855 26.395 1.00 38.96 81 LYS A N 1
ATOM 639 C CA . LYS A 1 81 ? 8.674 9.757 25.299 1.00 39.16 81 LYS A CA 1
ATOM 640 C C . LYS A 1 81 ? 9.918 9.296 24.493 1.00 39.35 81 LYS A C 1
ATOM 641 O O . LYS A 1 81 ? 10.998 9.098 25.040 1.00 39.75 81 LYS A O 1
ATOM 647 N N . CYS A 1 82 ? 9.758 9.160 23.189 1.00 39.05 82 CYS A N 1
ATOM 648 C CA . CYS A 1 82 ? 10.860 8.801 22.302 1.00 40.25 82 CYS A CA 1
ATOM 649 C C . CYS A 1 82 ? 12.110 9.597 22.573 1.00 40.13 82 CYS A C 1
ATOM 650 O O . CYS A 1 82 ? 13.182 9.037 22.628 1.00 39.19 82 CYS A O 1
ATOM 653 N N . GLU A 1 83 ? 11.945 10.915 22.713 1.00 40.57 83 GLU A N 1
ATOM 654 C CA . GLU A 1 83 ? 13.073 11.806 22.828 1.00 41.30 83 GLU A CA 1
ATOM 655 C C . GLU A 1 83 ? 13.834 11.492 24.101 1.00 41.26 83 GLU A C 1
ATOM 656 O O . GLU A 1 83 ? 14.980 11.884 24.226 1.00 42.21 83 GLU A O 1
ATOM 662 N N . ASP A 1 84 ? 13.211 10.771 25.033 1.00 41.18 84 ASP A N 1
ATOM 663 C CA . ASP A 1 84 ? 13.912 10.377 26.260 1.00 40.64 84 ASP A CA 1
ATOM 664 C C . ASP A 1 84 ? 14.994 9.357 25.974 1.00 40.23 84 ASP A C 1
ATOM 665 O O . ASP A 1 84 ? 15.895 9.166 26.771 1.00 41.39 84 ASP A O 1
ATOM 670 N N . PHE A 1 85 ? 14.925 8.701 24.828 1.00 39.94 85 PHE A N 1
ATOM 671 C CA . PHE A 1 85 ? 15.998 7.788 24.427 1.00 38.76 85 PHE A CA 1
ATOM 672 C C . PHE A 1 85 ? 17.255 8.583 24.139 1.00 38.51 85 PHE A C 1
ATOM 673 O O . PHE A 1 85 ? 18.374 8.078 24.314 1.00 38.74 85 PHE A O 1
ATOM 681 N N . LEU A 1 86 ? 17.074 9.849 23.773 1.00 38.64 86 LEU A N 1
ATOM 682 C CA . LEU A 1 86 ? 18.181 10.705 23.335 1.00 39.35 86 LEU A CA 1
ATOM 683 C C . LEU A 1 86 ? 18.988 11.243 24.488 1.00 39.75 86 LEU A C 1
ATOM 684 O O . LEU A 1 86 ? 19.146 12.446 24.653 1.00 40.45 86 LEU A O 1
ATOM 689 N N . VAL A 1 87 ? 19.533 10.325 25.266 1.00 39.59 87 VAL A N 1
ATOM 690 C CA . VAL A 1 87 ? 20.293 10.663 26.454 1.00 39.40 87 VAL A CA 1
ATOM 691 C C . VAL A 1 87 ? 21.603 9.860 26.408 1.00 40.06 87 VAL A C 1
ATOM 692 O O . VAL A 1 87 ? 21.825 9.113 25.444 1.00 40.41 87 VAL A O 1
ATOM 696 N N . ASP A 1 88 ? 22.481 10.020 27.407 1.00 40.86 88 ASP A N 1
ATOM 697 C CA . ASP A 1 88 ? 23.771 9.314 27.408 1.00 41.36 88 ASP A CA 1
ATOM 698 C C . ASP A 1 88 ? 23.600 7.884 27.866 1.00 41.41 88 ASP A C 1
ATOM 699 O O . ASP A 1 88 ? 24.386 7.009 27.549 1.00 41.34 88 ASP A O 1
ATOM 704 N N . SER A 1 89 ? 22.533 7.664 28.602 1.00 41.43 89 SER A N 1
ATOM 705 C CA . SER A 1 89 ? 22.218 6.373 29.147 1.00 41.38 89 SER A CA 1
ATOM 706 C C . SER A 1 89 ? 21.408 5.563 28.132 1.00 40.61 89 SER A C 1
ATOM 707 O O . SER A 1 89 ? 20.562 6.102 27.433 1.00 40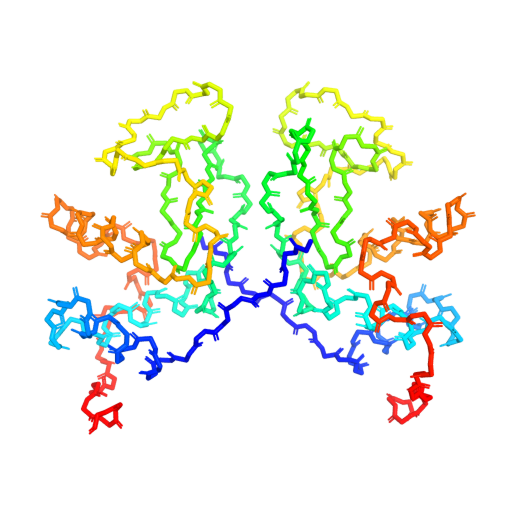.60 89 SER A O 1
ATOM 710 N N . ILE A 1 90 ? 21.716 4.269 28.055 1.00 40.74 90 ILE A N 1
ATOM 711 C CA . ILE A 1 90 ? 21.075 3.325 27.157 1.00 40.20 90 ILE A CA 1
ATOM 712 C C . ILE A 1 90 ? 19.866 2.707 27.844 1.00 40.27 90 ILE A C 1
ATOM 713 O O . ILE A 1 90 ? 19.009 2.120 27.197 1.00 39.88 90 ILE A O 1
ATOM 718 N N . GLU A 1 91 ? 19.815 2.835 29.169 1.00 40.12 91 GLU A N 1
ATOM 719 C CA . GLU A 1 91 ? 18.781 2.175 29.949 1.00 40.73 91 GLU A CA 1
ATOM 720 C C . GLU A 1 91 ? 17.340 2.358 29.412 1.00 40.36 91 GLU A C 1
ATOM 721 O O . GLU A 1 91 ? 16.616 1.361 29.240 1.00 40.58 91 GLU A O 1
ATOM 727 N N . PRO A 1 92 ? 16.919 3.606 29.120 1.00 40.13 92 PRO A N 1
ATOM 728 C CA . PRO A 1 92 ? 15.517 3.647 28.645 1.00 40.00 92 PRO A CA 1
ATOM 729 C C . PRO A 1 92 ? 15.368 2.864 27.330 1.00 39.91 92 PRO A C 1
ATOM 730 O O . PRO A 1 92 ? 14.352 2.180 27.137 1.00 40.82 92 PRO A O 1
ATOM 734 N N . ALA A 1 93 ? 16.366 2.965 26.439 1.00 39.31 93 ALA A N 1
ATOM 735 C CA . ALA A 1 93 ? 16.359 2.250 25.190 1.00 38.97 93 ALA A CA 1
ATOM 736 C C . ALA A 1 93 ? 16.357 0.710 25.426 1.00 40.12 93 ALA A C 1
ATOM 737 O O . ALA A 1 93 ? 15.620 -0.058 24.752 1.00 40.04 93 ALA A O 1
ATOM 739 N N . VAL A 1 94 ? 17.192 0.278 26.370 1.00 40.43 94 VAL A N 1
ATOM 740 C CA . VAL A 1 94 ? 17.362 -1.130 26.700 1.00 40.50 94 VAL A CA 1
ATOM 741 C C . VAL A 1 94 ? 16.053 -1.657 27.222 1.00 40.88 94 VAL A C 1
ATOM 742 O O . VAL A 1 94 ? 15.582 -2.693 26.769 1.00 41.47 94 VAL A O 1
ATOM 746 N N . LYS A 1 95 ? 15.475 -0.937 28.178 1.00 41.03 95 LYS A N 1
ATOM 747 C CA . LYS A 1 95 ? 14.234 -1.340 28.808 1.00 40.96 95 LYS A CA 1
ATOM 748 C C . LYS A 1 95 ? 13.146 -1.506 27.743 1.00 40.63 95 LYS A C 1
ATOM 749 O O . LYS A 1 95 ? 12.437 -2.530 27.707 1.00 39.41 95 LYS A O 1
ATOM 755 N N . CYS A 1 96 ? 13.047 -0.517 26.865 1.00 39.62 96 CYS A N 1
ATOM 756 C CA . CYS A 1 96 ? 12.052 -0.568 25.809 1.00 39.43 96 CYS A CA 1
ATOM 757 C C . CYS A 1 96 ? 12.279 -1.702 24.784 1.00 38.60 96 CYS A C 1
ATOM 758 O O . CYS A 1 96 ? 11.311 -2.438 24.452 1.00 37.41 96 CYS A O 1
ATOM 761 N N . ALA A 1 97 ? 13.530 -1.829 24.296 1.00 37.29 97 ALA A N 1
ATOM 762 C CA . ALA A 1 97 ? 13.912 -2.938 23.456 1.00 37.53 97 ALA A CA 1
ATOM 763 C C . ALA A 1 97 ? 13.661 -4.299 24.115 1.00 37.91 97 ALA A C 1
ATOM 764 O O . ALA A 1 97 ? 13.305 -5.274 23.447 1.00 39.16 97 ALA A O 1
ATOM 766 N N . GLN A 1 98 ? 13.816 -4.382 25.426 1.00 37.06 98 GLN A N 1
ATOM 767 C CA . GLN A 1 98 ? 13.490 -5.609 26.131 1.00 36.48 98 GLN A CA 1
ATOM 768 C C . GLN A 1 98 ? 12.023 -5.968 25.955 1.00 37.01 98 GLN A C 1
ATOM 769 O O . GLN A 1 98 ? 11.668 -7.137 25.747 1.00 37.82 98 GLN A O 1
ATOM 775 N N . LEU A 1 99 ? 11.170 -4.957 26.028 1.00 36.52 99 LEU A N 1
ATOM 776 C CA . LEU A 1 99 ? 9.737 -5.175 25.962 1.00 36.21 99 LEU A CA 1
ATOM 777 C C . LEU A 1 99 ? 9.398 -5.583 24.534 1.00 36.25 99 LEU A C 1
ATOM 778 O O . LEU A 1 99 ? 8.676 -6.549 24.309 1.00 35.41 99 LEU A O 1
ATOM 783 N N . VAL A 1 100 ? 9.973 -4.858 23.584 1.00 36.84 100 VAL A N 1
ATOM 784 C CA . VAL A 1 100 ? 9.845 -5.211 22.172 1.00 36.99 100 VAL A CA 1
ATOM 785 C C . VAL A 1 100 ? 10.229 -6.698 21.938 1.00 37.27 100 VAL A C 1
ATOM 786 O O . VAL A 1 100 ? 9.422 -7.509 21.459 1.00 36.69 100 VAL A O 1
ATOM 790 N N . LEU A 1 101 ? 11.444 -7.041 22.340 1.00 36.54 101 LEU A N 1
ATOM 791 C CA . LEU A 1 101 ? 11.947 -8.394 22.218 1.00 36.89 101 LEU A CA 1
ATOM 792 C C . LEU A 1 101 ? 10.975 -9.387 22.826 1.00 37.22 101 LEU A C 1
ATOM 793 O O . LEU A 1 101 ? 10.691 -10.413 22.240 1.00 38.61 101 LEU A O 1
ATOM 798 N N . LYS A 1 102 ? 10.471 -9.112 24.013 1.00 37.93 102 LYS A N 1
ATOM 799 C CA . LYS A 1 102 ? 9.613 -10.094 24.609 1.00 38.94 102 LYS A CA 1
ATOM 800 C C . LYS A 1 102 ? 8.285 -10.143 23.865 1.00 39.58 102 LYS A C 1
ATOM 801 O O . LYS A 1 102 ? 7.715 -11.213 23.717 1.00 39.62 102 LYS A O 1
ATOM 807 N N . GLN A 1 103 ? 7.831 -9.018 23.324 1.00 40.09 103 GLN A N 1
ATOM 808 C CA . GLN A 1 103 ? 6.524 -9.045 22.677 1.00 40.80 103 GLN A CA 1
ATOM 809 C C . GLN A 1 103 ? 6.568 -9.465 21.218 1.00 40.69 103 GLN A C 1
ATOM 810 O O . GLN A 1 103 ? 5.717 -10.214 20.781 1.00 40.96 103 GLN A O 1
ATOM 816 N N . GLN A 1 104 ? 7.560 -8.998 20.470 1.00 40.27 104 GLN A N 1
ATOM 817 C CA . GLN A 1 104 ? 7.579 -9.266 19.047 1.00 39.44 104 GLN A CA 1
ATOM 818 C C . GLN A 1 104 ? 8.773 -10.053 18.661 1.00 39.08 104 GLN A C 1
ATOM 819 O O . GLN A 1 104 ? 8.823 -10.551 17.563 1.00 39.49 104 GLN A O 1
ATOM 825 N N . GLY A 1 105 ? 9.747 -10.137 19.552 1.00 39.01 105 GLY A N 1
ATOM 826 C CA . GLY A 1 105 ? 10.982 -10.852 19.274 1.00 39.33 105 GLY A CA 1
ATOM 827 C C . GLY A 1 105 ? 11.955 -10.074 18.432 1.00 39.14 105 GLY A C 1
ATOM 828 O O . GLY A 1 105 ? 11.760 -8.883 18.178 1.00 39.23 105 GLY A O 1
ATOM 829 N N . TRP A 1 106 ? 12.998 -10.767 17.994 1.00 39.65 106 TRP A N 1
ATOM 830 C CA . TRP A 1 106 ? 14.147 -10.155 17.340 1.00 40.21 106 TRP A CA 1
ATOM 831 C C . TRP A 1 106 ? 13.795 -9.679 15.919 1.00 40.60 106 TRP A C 1
ATOM 832 O O . TRP A 1 106 ? 14.431 -8.753 15.380 1.00 41.15 106 TRP A O 1
ATOM 843 N N . THR A 1 107 ? 12.803 -10.312 15.299 1.00 39.60 107 THR A N 1
ATOM 844 C CA . THR A 1 107 ? 12.434 -9.921 13.959 1.00 38.98 107 THR A CA 1
ATOM 845 C C . THR A 1 107 ? 11.834 -8.517 13.974 1.00 39.39 107 THR A C 1
ATOM 846 O O . THR A 1 107 ? 11.819 -7.849 12.944 1.00 39.53 107 THR A O 1
ATOM 850 N N . ALA A 1 108 ? 11.390 -8.041 15.134 1.00 39.23 108 ALA A N 1
ATOM 851 C CA . ALA A 1 108 ? 10.965 -6.634 15.262 1.00 40.15 108 ALA A CA 1
ATOM 852 C C . ALA A 1 108 ? 11.955 -5.612 14.679 1.00 39.95 108 ALA A C 1
ATOM 853 O O . ALA A 1 108 ? 11.527 -4.564 14.252 1.00 41.07 108 ALA A O 1
ATOM 855 N N . TRP A 1 109 ? 13.258 -5.880 14.691 1.00 39.12 109 TRP A N 1
ATOM 856 C CA . TRP A 1 109 ? 14.227 -4.955 14.070 1.00 39.02 109 TRP A CA 1
ATOM 857 C C . TRP A 1 109 ? 14.425 -5.274 12.613 1.00 39.36 109 TRP A C 1
ATOM 858 O O . TRP A 1 109 ? 14.716 -6.406 12.250 1.00 38.50 109 TRP A O 1
ATOM 869 N N . SER A 1 110 ? 14.244 -4.264 11.782 1.00 40.62 110 SER A N 1
ATOM 870 C CA . SER A 1 110 ? 14.443 -4.430 10.327 1.00 41.16 110 SER A CA 1
ATOM 871 C C . SER A 1 110 ? 15.905 -4.800 10.059 1.00 41.09 110 SER A C 1
ATOM 872 O O . SER A 1 110 ? 16.214 -5.378 9.013 1.00 41.54 110 SER A O 1
ATOM 875 N N . THR A 1 111 ? 16.776 -4.525 11.037 1.00 40.75 111 THR A N 1
ATOM 876 C CA . THR A 1 111 ? 18.198 -4.916 10.948 1.00 40.97 111 THR A CA 1
ATOM 877 C C . THR A 1 111 ? 18.478 -6.341 11.422 1.00 40.64 111 THR A C 1
ATOM 878 O O . THR A 1 111 ? 19.628 -6.804 11.391 1.00 40.86 111 THR A O 1
ATOM 882 N N . TRP A 1 112 ? 17.440 -7.035 11.880 1.00 40.42 112 TRP A N 1
ATOM 883 C CA . TRP A 1 112 ? 17.597 -8.380 12.425 1.00 39.72 112 TRP A CA 1
ATOM 884 C C . TRP A 1 112 ? 18.250 -9.288 11.427 1.00 39.42 112 TRP A C 1
ATOM 885 O O . TRP A 1 112 ? 18.917 -10.247 11.803 1.00 39.18 112 TRP A O 1
ATOM 896 N N . LYS A 1 113 ? 18.054 -8.967 10.157 1.00 39.35 113 LYS A N 1
ATOM 897 C CA . LYS A 1 113 ? 18.653 -9.709 9.056 1.00 40.63 113 LYS A CA 1
ATOM 898 C C . LYS A 1 113 ? 20.168 -9.682 9.090 1.00 40.43 113 LYS A C 1
ATOM 899 O O . LYS A 1 113 ? 20.799 -10.612 8.621 1.00 41.37 113 LYS A O 1
ATOM 905 N N . TYR A 1 114 ? 20.750 -8.621 9.620 1.00 40.62 114 TYR A N 1
ATOM 906 C CA . TYR A 1 114 ? 22.214 -8.516 9.706 1.00 41.08 114 TYR A CA 1
ATOM 907 C C . TYR A 1 114 ? 22.751 -9.255 10.877 1.00 40.96 114 TYR A C 1
ATOM 908 O O . TYR A 1 114 ? 23.965 -9.340 11.032 1.00 41.46 114 TYR A O 1
ATOM 917 N N . CYS A 1 115 ? 21.836 -9.774 11.691 1.00 41.05 115 CYS A N 1
ATOM 918 C CA . CYS A 1 115 ? 22.114 -10.162 13.058 1.00 41.13 115 CYS A CA 1
ATOM 919 C C . CYS A 1 115 ? 21.622 -11.543 13.463 1.00 41.59 115 CYS A C 1
ATOM 920 O O . CYS A 1 115 ? 21.910 -11.996 14.592 1.00 42.71 115 CYS A O 1
ATOM 923 N N . ASP A 1 116 ? 20.889 -12.200 12.568 1.00 41.54 116 ASP A N 1
ATOM 924 C CA . ASP A 1 116 ? 20.149 -13.410 12.910 1.00 41.53 116 ASP A CA 1
ATOM 925 C C . ASP A 1 116 ? 20.976 -14.695 12.768 1.00 41.72 116 ASP A C 1
ATOM 926 O O . ASP A 1 116 ? 20.497 -15.812 13.060 1.00 41.14 116 ASP A O 1
ATOM 931 N N . GLY A 1 117 ? 22.219 -14.523 12.325 1.00 41.47 117 GLY A N 1
ATOM 932 C CA . GLY A 1 117 ? 23.055 -15.651 12.002 1.00 41.89 117 GLY A CA 1
ATOM 933 C C . GLY A 1 117 ? 24.124 -15.852 13.032 1.00 41.71 117 GLY A C 1
ATOM 934 O O . GLY A 1 117 ? 23.928 -15.557 14.219 1.00 42.63 117 GLY A O 1
ATOM 935 N N . THR A 1 118 ? 25.264 -16.358 12.565 1.00 41.53 118 THR A N 1
ATOM 936 C CA . THR A 1 118 ? 26.424 -16.603 13.416 1.00 40.39 118 THR A CA 1
ATOM 937 C C . THR A 1 118 ? 27.057 -15.311 13.906 1.00 39.56 118 THR A C 1
ATOM 938 O O . THR A 1 118 ? 27.581 -14.517 13.134 1.00 39.07 118 THR A O 1
ATOM 942 N N . LEU A 1 119 ? 26.978 -15.115 15.212 1.00 39.25 119 LEU A N 1
ATOM 943 C CA . LEU A 1 119 ? 27.611 -13.973 15.845 1.00 39.14 119 LEU A CA 1
ATOM 944 C C . LEU A 1 119 ? 28.665 -14.471 16.772 1.00 38.89 119 LEU A C 1
ATOM 945 O O . LEU A 1 119 ? 28.551 -15.567 17.303 1.00 38.96 119 LEU A O 1
ATOM 950 N N . PRO A 1 120 ? 29.717 -13.673 16.942 1.00 39.07 120 PRO A N 1
ATOM 951 C CA . PRO A 1 120 ? 30.727 -13.914 17.938 1.00 39.30 120 PRO A CA 1
ATOM 952 C C . PRO A 1 120 ? 30.100 -13.977 19.316 1.00 39.30 120 PRO A C 1
ATOM 953 O O . PRO A 1 120 ? 29.094 -13.319 19.609 1.00 39.04 120 PRO A O 1
ATOM 957 N N . SER A 1 121 ? 30.676 -14.827 20.142 1.00 39.51 121 SER A N 1
ATOM 958 C CA . SER A 1 121 ? 30.438 -14.796 21.554 1.00 39.82 121 SER A CA 1
ATOM 959 C C . SER A 1 121 ? 30.675 -13.360 22.070 1.00 40.43 121 SER A C 1
ATOM 960 O O . SER A 1 121 ? 31.632 -12.696 21.666 1.00 40.09 121 SER A O 1
ATOM 963 N N . ILE A 1 122 ? 29.835 -12.890 22.983 1.00 39.88 122 ILE A N 1
ATOM 964 C CA . ILE A 1 122 ? 30.085 -11.578 23.541 1.00 39.78 122 ILE A CA 1
ATOM 965 C C . ILE A 1 122 ? 31.088 -11.611 24.716 1.00 39.22 122 ILE A C 1
ATOM 966 O O . ILE A 1 122 ? 31.438 -10.565 25.260 1.00 38.34 122 ILE A O 1
ATOM 971 N N . ASP A 1 123 ? 31.531 -12.805 25.097 1.00 39.54 123 ASP A N 1
ATOM 972 C CA . ASP A 1 123 ? 32.265 -12.937 26.360 1.00 41.26 123 ASP A CA 1
ATOM 973 C C . ASP A 1 123 ? 33.682 -12.384 26.284 1.00 40.46 123 ASP A C 1
ATOM 974 O O . ASP A 1 123 ? 34.295 -12.160 27.318 1.00 41.58 123 ASP A O 1
ATOM 979 N N . ASP A 1 124 ? 34.183 -12.096 25.088 1.00 39.73 124 ASP A N 1
ATOM 980 C CA . ASP A 1 124 ? 35.411 -11.299 24.991 1.00 40.08 124 ASP A CA 1
ATOM 981 C C . ASP A 1 124 ? 35.217 -9.911 25.648 1.00 39.78 124 ASP A C 1
ATOM 982 O O . ASP A 1 124 ? 36.164 -9.284 26.057 1.00 39.76 124 ASP A O 1
ATOM 987 N N . CYS A 1 125 ? 33.967 -9.467 25.764 1.00 40.18 125 CYS A N 1
ATOM 988 C CA . CYS A 1 125 ? 33.620 -8.158 26.345 1.00 40.86 125 CYS A CA 1
ATOM 989 C C . CYS A 1 125 ? 33.624 -8.172 27.858 1.00 41.08 125 CYS A C 1
ATOM 990 O O . CYS A 1 125 ? 33.558 -7.106 28.481 1.00 41.52 125 CYS A O 1
ATOM 993 N N . PHE A 1 126 ? 33.706 -9.384 28.414 1.00 40.96 126 PHE A N 1
ATOM 994 C CA . PHE A 1 126 ? 33.554 -9.635 29.827 1.00 41.36 126 PHE A CA 1
ATOM 995 C C . PHE A 1 126 ? 34.742 -10.315 30.399 1.00 41.49 126 PHE A C 1
ATOM 996 O O . PHE A 1 126 ? 35.789 -10.185 29.807 1.00 41.43 126 PHE A O 1
ATOM 1005 N N . GLU B 1 1 ? 16.917 1.902 9.597 1.00 46.23 1 GLU B N 1
ATOM 1006 C CA . GLU B 1 1 ? 18.203 2.317 10.235 1.00 46.21 1 GLU B CA 1
ATOM 1007 C C . GLU B 1 1 ? 18.262 3.837 10.564 1.00 45.36 1 GLU B C 1
ATOM 1008 O O . GLU B 1 1 ? 17.555 4.664 9.953 1.00 46.20 1 GLU B O 1
ATOM 1014 N N . ALA B 1 2 ? 19.076 4.175 11.561 1.00 42.86 2 ALA B N 1
ATOM 1015 C CA . ALA B 1 2 ? 19.693 5.501 11.685 1.00 40.89 2 ALA B CA 1
ATOM 1016 C C . ALA B 1 2 ? 21.192 5.183 11.759 1.00 40.18 2 ALA B C 1
ATOM 1017 O O . ALA B 1 2 ? 21.943 5.758 12.545 1.00 39.25 2 ALA B O 1
ATOM 1019 N N . GLU B 1 3 ? 21.621 4.218 10.964 1.00 39.21 3 GLU B N 1
ATOM 1020 C CA . GLU B 1 3 ? 23.023 3.915 10.976 1.00 39.21 3 GLU B CA 1
ATOM 1021 C C . GLU B 1 3 ? 23.776 5.158 10.443 1.00 37.92 3 GLU B C 1
ATOM 1022 O O . GLU B 1 3 ? 23.336 5.821 9.520 1.00 36.78 3 GLU B O 1
ATOM 1028 N N . ALA B 1 4 ? 24.882 5.480 11.082 1.00 36.35 4 ALA B N 1
ATOM 1029 C CA . ALA B 1 4 ? 25.615 6.667 10.743 1.00 35.82 4 ALA B CA 1
ATOM 1030 C C . ALA B 1 4 ? 26.261 6.501 9.375 1.00 35.80 4 ALA B C 1
ATOM 1031 O O . ALA B 1 4 ? 26.580 5.404 8.983 1.00 34.91 4 ALA B O 1
ATOM 1033 N N . LYS B 1 5 ? 26.368 7.597 8.639 1.00 35.52 5 LYS B N 1
ATOM 1034 C CA . LYS B 1 5 ? 27.312 7.733 7.565 1.00 36.20 5 LYS B CA 1
ATOM 1035 C C . LYS B 1 5 ? 28.300 8.772 8.107 1.00 36.32 5 LYS B C 1
ATOM 1036 O O . LYS B 1 5 ? 28.046 9.979 8.155 1.00 35.23 5 LYS B O 1
ATOM 1042 N N . THR B 1 6 ? 29.441 8.278 8.540 1.00 37.34 6 THR B N 1
ATOM 1043 C CA . THR B 1 6 ? 30.322 9.090 9.349 1.00 37.15 6 THR B CA 1
ATOM 1044 C C . THR B 1 6 ? 31.525 9.406 8.513 1.00 37.85 6 THR B C 1
ATOM 1045 O O . THR B 1 6 ? 32.116 8.498 7.907 1.00 37.61 6 THR B O 1
ATOM 1049 N N . PHE B 1 7 ? 31.866 10.691 8.481 1.00 38.16 7 PHE B N 1
ATOM 1050 C CA . PHE B 1 7 ? 33.055 11.139 7.789 1.00 38.70 7 PHE B CA 1
ATOM 1051 C C . PHE B 1 7 ? 34.076 11.399 8.789 1.00 38.15 7 PHE B C 1
ATOM 1052 O O . PHE B 1 7 ? 33.812 11.351 9.995 1.00 38.14 7 PHE B O 1
ATOM 1060 N N . THR B 1 8 ? 35.280 11.647 8.306 1.00 38.28 8 THR B N 1
ATOM 1061 C CA . THR B 1 8 ? 36.294 12.203 9.202 1.00 39.10 8 THR B CA 1
ATOM 1062 C C . THR B 1 8 ? 36.540 13.644 8.792 1.00 38.54 8 THR B C 1
ATOM 1063 O O . THR B 1 8 ? 36.055 14.074 7.750 1.00 37.90 8 THR B O 1
ATOM 1067 N N . ARG B 1 9 ? 37.243 14.389 9.642 1.00 38.65 9 ARG B N 1
ATOM 1068 C CA . ARG B 1 9 ? 37.701 15.721 9.300 1.00 38.07 9 ARG B CA 1
ATOM 1069 C C . ARG B 1 9 ? 38.174 15.701 7.874 1.00 37.50 9 ARG B C 1
ATOM 1070 O O . ARG B 1 9 ? 37.708 16.493 7.063 1.00 37.03 9 ARG B O 1
ATOM 1078 N N . CYS B 1 10 ? 39.087 14.782 7.555 1.00 37.68 10 CYS B N 1
ATOM 1079 C CA . CYS B 1 10 ? 39.669 14.783 6.201 1.00 37.74 10 CYS B CA 1
ATOM 1080 C C . CYS B 1 10 ? 38.784 14.299 5.053 1.00 37.86 10 CYS B C 1
ATOM 1081 O O . CYS B 1 10 ? 38.864 14.833 3.943 1.00 36.53 10 CYS B O 1
ATOM 1084 N N . SER B 1 11 ? 37.965 13.282 5.314 1.00 37.60 11 SER B N 1
ATOM 1085 C CA . SER B 1 11 ? 37.195 12.701 4.234 1.00 38.39 11 SER B CA 1
ATOM 1086 C C . SER B 1 11 ? 36.131 13.720 3.901 1.00 37.81 11 SER B C 1
ATOM 1087 O O . SER B 1 11 ? 35.753 13.891 2.761 1.00 37.82 11 SER B O 1
ATOM 1090 N N . LEU B 1 12 ? 35.692 14.431 4.918 1.00 37.70 12 LEU B N 1
ATOM 1091 C CA . LEU B 1 12 ? 34.704 15.470 4.724 1.00 37.81 12 LEU B CA 1
ATOM 1092 C C . LEU B 1 12 ? 35.307 16.681 4.012 1.00 37.44 12 LEU B C 1
ATOM 1093 O O . LEU B 1 12 ? 34.735 17.189 2.998 1.00 38.16 12 LEU B O 1
ATOM 1098 N N . ALA B 1 13 ? 36.493 17.095 4.474 1.00 36.55 13 ALA B N 1
ATOM 1099 C CA . ALA B 1 13 ? 37.239 18.157 3.784 1.00 36.72 13 ALA B CA 1
ATOM 1100 C C . ALA B 1 13 ? 37.311 17.879 2.249 1.00 36.30 13 ALA B C 1
ATOM 1101 O O . ALA B 1 13 ? 36.973 18.742 1.422 1.00 35.79 13 ALA B O 1
ATOM 1103 N N . ARG B 1 14 ? 37.757 16.672 1.895 1.00 36.34 14 ARG B N 1
ATOM 1104 C CA . ARG B 1 14 ? 37.995 16.330 0.490 1.00 36.76 14 ARG B CA 1
ATOM 1105 C C . ARG B 1 14 ? 36.696 16.306 -0.298 1.00 36.82 14 ARG B C 1
ATOM 1106 O O . ARG B 1 14 ? 36.676 16.674 -1.501 1.00 37.90 14 ARG B O 1
ATOM 1114 N N . GLU B 1 15 ? 35.625 15.839 0.342 1.00 36.98 15 GLU B N 1
ATOM 1115 C CA . GLU B 1 15 ? 34.327 15.810 -0.322 1.00 38.61 15 GLU B CA 1
ATOM 1116 C C . GLU B 1 15 ? 33.728 17.196 -0.549 1.00 38.82 15 GLU B C 1
ATOM 1117 O O . GLU B 1 15 ? 33.222 17.519 -1.635 1.00 39.37 15 GLU B O 1
ATOM 1123 N N . MET B 1 16 ? 33.800 18.011 0.495 1.00 39.95 16 MET B N 1
ATOM 1124 C CA . MET B 1 16 ? 33.481 19.432 0.414 1.00 40.38 16 MET B CA 1
ATOM 1125 C C . MET B 1 16 ? 34.307 20.194 -0.638 1.00 41.37 16 MET B C 1
ATOM 1126 O O . MET B 1 16 ? 33.759 20.951 -1.449 1.00 42.04 16 MET B O 1
ATOM 1131 N N . TYR B 1 17 ? 35.617 19.968 -0.658 1.00 41.65 17 TYR B N 1
ATOM 1132 C CA . TYR B 1 17 ? 36.449 20.549 -1.708 1.00 42.01 17 TYR B CA 1
ATOM 1133 C C . TYR B 1 17 ? 35.940 20.140 -3.067 1.00 41.27 17 TYR B C 1
ATOM 1134 O O . TYR B 1 17 ? 35.765 20.986 -3.952 1.00 41.85 17 TYR B O 1
ATOM 1143 N N . LYS B 1 18 ? 35.705 18.838 -3.238 1.00 40.25 18 LYS B N 1
ATOM 1144 C CA . LYS B 1 18 ? 35.213 18.325 -4.521 1.00 38.26 18 LYS B CA 1
ATOM 1145 C C . LYS B 1 18 ? 33.855 18.999 -4.839 1.00 38.43 18 LYS B C 1
ATOM 1146 O O . LYS B 1 18 ? 33.480 19.135 -5.978 1.00 37.50 18 LYS B O 1
ATOM 1152 N N . LEU B 1 19 ? 33.115 19.430 -3.818 1.00 37.46 19 LEU B N 1
ATOM 1153 C CA . LEU B 1 19 ? 31.831 20.045 -4.094 1.00 37.10 19 LEU B CA 1
ATOM 1154 C C . LEU B 1 19 ? 31.972 21.539 -4.260 1.00 36.81 19 LEU B C 1
ATOM 1155 O O . LEU B 1 19 ? 30.983 22.269 -4.294 1.00 36.37 19 LEU B O 1
ATOM 1160 N N . GLY B 1 20 ? 33.213 21.990 -4.341 1.00 37.18 20 GLY B N 1
ATOM 1161 C CA . GLY B 1 20 ? 33.492 23.386 -4.664 1.00 38.67 20 GLY B CA 1
ATOM 1162 C C . GLY B 1 20 ? 33.647 24.334 -3.490 1.00 39.66 20 GLY B C 1
ATOM 1163 O O . GLY B 1 20 ? 33.744 25.552 -3.692 1.00 40.28 20 GLY B O 1
ATOM 1164 N N . VAL B 1 21 ? 33.620 23.794 -2.270 1.00 39.56 21 VAL B N 1
ATOM 1165 C CA . VAL B 1 21 ? 33.827 24.594 -1.076 1.00 40.08 21 VAL B CA 1
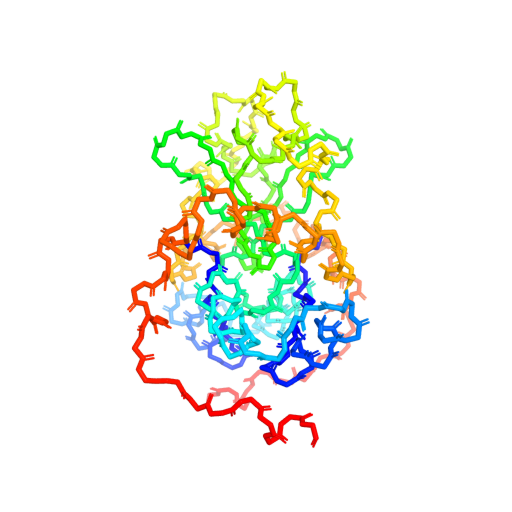ATOM 1166 C C . VAL B 1 21 ? 35.280 25.096 -0.980 1.00 40.48 21 VAL B C 1
ATOM 1167 O O . VAL B 1 21 ? 36.233 24.298 -1.097 1.00 40.26 21 VAL B O 1
ATOM 1171 N N . PRO B 1 22 ? 35.446 26.422 -0.776 1.00 40.65 22 PRO B N 1
ATOM 1172 C CA . PRO B 1 22 ? 36.801 26.960 -0.687 1.00 41.29 22 PRO B CA 1
ATOM 1173 C C . PRO B 1 22 ? 37.612 26.289 0.424 1.00 41.24 22 PRO B C 1
ATOM 1174 O O . PRO B 1 22 ? 37.117 26.092 1.546 1.00 40.59 22 PRO B O 1
ATOM 1178 N N . LYS B 1 23 ? 38.840 25.922 0.055 1.00 40.48 23 LYS B N 1
ATOM 1179 C CA . LYS B 1 23 ? 39.694 25.117 0.881 1.00 40.42 23 LYS B CA 1
ATOM 1180 C C . LYS B 1 23 ? 39.891 25.843 2.180 1.00 40.47 23 LYS B C 1
ATOM 1181 O O . LYS B 1 23 ? 39.935 25.213 3.249 1.00 41.19 23 LYS B O 1
ATOM 1187 N N . ASN B 1 24 ? 39.975 27.171 2.115 1.00 40.13 24 ASN B N 1
ATOM 1188 C CA . ASN B 1 24 ? 40.252 27.935 3.330 1.00 40.16 24 ASN B CA 1
ATOM 1189 C C . ASN B 1 24 ? 39.082 27.922 4.305 1.00 39.43 24 ASN B C 1
ATOM 1190 O O . ASN B 1 24 ? 39.188 28.464 5.394 1.00 39.96 24 ASN B O 1
ATOM 1195 N N . GLN B 1 25 ? 37.986 27.267 3.927 1.00 39.08 25 GLN B N 1
ATOM 1196 C CA . GLN B 1 25 ? 36.796 27.222 4.773 1.00 38.57 25 GLN B CA 1
ATOM 1197 C C . GLN B 1 25 ? 36.669 25.869 5.454 1.00 38.76 25 GLN B C 1
ATOM 1198 O O . GLN B 1 25 ? 35.807 25.655 6.328 1.00 39.19 25 GLN B O 1
ATOM 1204 N N . LEU B 1 26 ? 37.537 24.955 5.041 1.00 38.63 26 LEU B N 1
ATOM 1205 C CA . LEU B 1 26 ? 37.337 23.552 5.354 1.00 37.63 26 LEU B CA 1
ATOM 1206 C C . LEU B 1 26 ? 37.607 23.232 6.794 1.00 37.60 26 LEU B C 1
ATOM 1207 O O . LEU B 1 26 ? 36.859 22.453 7.384 1.00 37.83 26 LEU B O 1
ATOM 1212 N N . ALA B 1 27 ? 38.643 23.839 7.366 1.00 36.51 27 ALA B N 1
ATOM 1213 C CA . ALA B 1 27 ? 38.917 23.598 8.761 1.00 36.80 27 ALA B CA 1
ATOM 1214 C C . ALA B 1 27 ? 37.657 23.910 9.589 1.00 37.04 27 ALA B C 1
ATOM 1215 O O . ALA B 1 27 ? 37.214 23.087 10.367 1.00 37.63 27 ALA B O 1
ATOM 1217 N N . ARG B 1 28 ? 37.057 25.072 9.356 1.00 37.54 28 ARG B N 1
ATOM 1218 C CA . ARG B 1 28 ? 35.906 25.505 10.084 1.00 38.61 28 ARG B CA 1
ATOM 1219 C C . ARG B 1 28 ? 34.700 24.579 9.873 1.00 38.99 28 ARG B C 1
ATOM 1220 O O . ARG B 1 28 ? 34.066 24.134 10.837 1.00 40.43 28 ARG B O 1
ATOM 1228 N N . TRP B 1 29 ? 34.418 24.273 8.628 1.00 39.14 29 TRP B N 1
ATOM 1229 C CA . TRP B 1 29 ? 33.362 23.347 8.267 1.00 39.87 29 TRP B CA 1
ATOM 1230 C C . TRP B 1 29 ? 33.443 22.008 8.959 1.00 39.76 29 TRP B C 1
ATOM 1231 O O . TRP B 1 29 ? 32.441 21.503 9.502 1.00 40.99 29 TRP B O 1
ATOM 1242 N N . THR B 1 30 ? 34.633 21.423 8.926 1.00 39.79 30 THR B N 1
ATOM 1243 C CA . THR B 1 30 ? 34.850 20.095 9.508 1.00 39.08 30 THR B CA 1
ATOM 1244 C C . THR B 1 30 ? 34.725 20.186 11.028 1.00 40.25 30 THR B C 1
ATOM 1245 O O . THR B 1 30 ? 34.127 19.317 11.678 1.00 40.67 30 THR B O 1
ATOM 1249 N N . CYS B 1 31 ? 35.213 21.284 11.593 1.00 40.48 31 CYS B N 1
ATOM 1250 C CA . CYS B 1 31 ? 34.988 21.515 13.003 1.00 39.46 31 CYS B CA 1
ATOM 1251 C C . CYS B 1 31 ? 33.498 21.599 13.367 1.00 39.39 31 CYS B C 1
ATOM 1252 O O . CYS B 1 31 ? 33.046 20.998 14.371 1.00 40.87 31 CYS B O 1
ATOM 1255 N N . ILE B 1 32 ? 32.758 22.386 12.596 1.00 39.50 32 ILE B N 1
ATOM 1256 C CA . ILE B 1 32 ? 31.298 22.516 12.721 1.00 38.80 32 ILE B CA 1
ATOM 1257 C C . ILE B 1 32 ? 30.667 21.119 12.639 1.00 39.30 32 ILE B C 1
ATOM 1258 O O . ILE B 1 32 ? 29.962 20.694 13.573 1.00 38.79 32 ILE B O 1
ATOM 1263 N N . ALA B 1 33 ? 30.965 20.395 11.559 1.00 38.61 33 ALA B N 1
ATOM 1264 C CA . ALA B 1 33 ? 30.399 19.051 11.363 1.00 39.38 33 ALA B CA 1
ATOM 1265 C C . ALA B 1 33 ? 30.702 18.136 12.508 1.00 39.41 33 ALA B C 1
ATOM 1266 O O . ALA B 1 33 ? 29.808 17.487 13.073 1.00 40.02 33 ALA B O 1
ATOM 1268 N N . GLU B 1 34 ? 31.960 18.151 12.911 1.00 39.86 34 GLU B N 1
ATOM 1269 C CA . GLU B 1 34 ? 32.330 17.412 14.095 1.00 40.46 34 GLU B CA 1
ATOM 1270 C C . GLU B 1 34 ? 31.371 17.700 15.247 1.00 40.68 34 GLU B C 1
ATOM 1271 O O . GLU B 1 34 ? 30.816 16.794 15.894 1.00 39.34 34 GLU B O 1
ATOM 1277 N N . HIS B 1 35 ? 31.189 18.991 15.516 1.00 40.28 35 HIS B N 1
ATOM 1278 C CA . HIS B 1 35 ? 30.595 19.388 16.779 1.00 38.72 35 HIS B CA 1
ATOM 1279 C C . HIS B 1 35 ? 29.106 19.292 16.654 1.00 37.94 35 HIS B C 1
ATOM 1280 O O . HIS B 1 35 ? 28.433 19.144 17.634 1.00 36.86 35 HIS B O 1
ATOM 1287 N N . GLU B 1 36 ? 28.615 19.295 15.430 1.00 36.14 36 GLU B N 1
ATOM 1288 C CA . GLU B 1 36 ? 27.195 19.285 15.242 1.00 37.39 36 GLU B CA 1
ATOM 1289 C C . GLU B 1 36 ? 26.719 17.852 15.192 1.00 38.28 36 GLU B C 1
ATOM 1290 O O . GLU B 1 36 ? 25.591 17.555 15.570 1.00 37.87 36 GLU B O 1
ATOM 1296 N N . SER B 1 37 ? 27.522 16.967 14.594 1.00 40.59 37 SER B N 1
ATOM 1297 C CA . SER B 1 37 ? 26.937 15.681 14.154 1.00 40.78 37 SER B CA 1
ATOM 1298 C C . SER B 1 37 ? 27.873 14.510 14.315 1.00 41.15 37 SER B C 1
ATOM 1299 O O . SER B 1 37 ? 27.546 13.379 13.920 1.00 42.21 37 SER B O 1
ATOM 1302 N N . SER B 1 38 ? 29.061 14.781 14.849 1.00 39.84 38 SER B N 1
ATOM 1303 C CA . SER B 1 38 ? 30.118 13.801 14.803 1.00 38.99 38 SER B CA 1
ATOM 1304 C C . SER B 1 38 ? 30.327 13.330 13.374 1.00 38.52 38 SER B C 1
ATOM 1305 O O . SER B 1 38 ? 30.535 12.139 13.156 1.00 37.91 38 SER B O 1
ATOM 1308 N N . TYR B 1 39 ? 30.236 14.259 12.413 1.00 38.78 39 TYR B N 1
ATOM 1309 C CA . TYR B 1 39 ? 30.495 13.984 10.967 1.00 38.81 39 TYR B CA 1
ATOM 1310 C C . TYR B 1 39 ? 29.474 13.009 10.345 1.00 39.44 39 TYR B C 1
ATOM 1311 O O . TYR B 1 39 ? 29.798 12.186 9.483 1.00 40.14 39 TYR B O 1
ATOM 1320 N N . ASN B 1 40 ? 28.242 13.096 10.783 1.00 39.14 40 ASN B N 1
ATOM 1321 C CA . ASN B 1 40 ? 27.287 12.090 10.402 1.00 39.37 40 ASN B CA 1
ATOM 1322 C C . ASN B 1 40 ? 26.166 12.720 9.595 1.00 38.81 40 ASN B C 1
ATOM 1323 O O . ASN B 1 40 ? 25.494 13.623 10.042 1.00 38.80 40 ASN B O 1
ATOM 1328 N N . THR B 1 41 ? 26.014 12.282 8.350 1.00 38.50 41 THR B N 1
ATOM 1329 C CA . THR B 1 41 ? 25.033 12.884 7.479 1.00 37.78 41 THR B CA 1
ATOM 1330 C C . THR B 1 41 ? 23.637 12.473 7.911 1.00 38.31 41 THR B C 1
ATOM 1331 O O . THR B 1 41 ? 22.642 13.085 7.488 1.00 38.69 41 THR B O 1
ATOM 1335 N N . LYS B 1 42 ? 23.558 11.441 8.741 1.00 37.27 42 LYS B N 1
ATOM 1336 C CA . LYS B 1 42 ? 22.259 10.999 9.238 1.00 37.64 42 LYS B CA 1
ATOM 1337 C C . LYS B 1 42 ? 21.902 11.491 10.626 1.00 37.67 42 LYS B C 1
ATOM 1338 O O . LYS B 1 42 ? 20.860 11.070 11.155 1.00 39.30 42 LYS B O 1
ATOM 1344 N N . ALA B 1 43 ? 22.738 12.351 11.214 1.00 36.39 43 ALA B N 1
ATOM 1345 C CA . ALA B 1 43 ? 22.468 12.889 12.526 1.00 36.95 43 ALA B CA 1
ATOM 1346 C C . ALA B 1 43 ? 21.158 13.631 12.453 1.00 37.64 43 ALA B C 1
ATOM 1347 O O . ALA B 1 43 ? 20.893 14.318 11.453 1.00 37.64 43 ALA B O 1
ATOM 1349 N N . VAL B 1 44 ? 20.356 13.519 13.516 1.00 38.07 44 VAL B N 1
ATOM 1350 C CA . VAL B 1 44 ? 19.115 14.300 13.620 1.00 38.34 44 VAL B CA 1
ATOM 1351 C C . VAL B 1 44 ? 19.017 14.656 15.056 1.00 37.98 44 VAL B C 1
ATOM 1352 O O . VAL B 1 44 ? 19.129 13.771 15.921 1.00 39.07 44 VAL B O 1
ATOM 1356 N N . GLY B 1 45 ? 18.817 15.946 15.323 1.00 37.83 45 GLY B N 1
ATOM 1357 C CA . GLY B 1 45 ? 18.880 16.465 16.678 1.00 37.27 45 GLY B CA 1
ATOM 1358 C C . GLY B 1 45 ? 17.610 16.162 17.403 1.00 37.73 45 GLY B C 1
ATOM 1359 O O . GLY B 1 45 ? 16.640 15.753 16.791 1.00 37.51 45 GLY B O 1
ATOM 1360 N N . SER B 1 46 ? 17.636 16.328 18.718 1.00 38.87 46 SER B N 1
ATOM 1361 C CA . SER B 1 46 ? 16.420 16.286 19.504 1.00 40.48 46 SER B CA 1
ATOM 1362 C C . SER B 1 46 ? 15.617 17.542 19.206 1.00 40.49 46 SER B C 1
ATOM 1363 O O . SER B 1 46 ? 16.135 18.517 18.628 1.00 40.89 46 SER B O 1
ATOM 1366 N N . LEU B 1 47 ? 14.335 17.499 19.530 1.00 40.37 47 LEU B N 1
ATOM 1367 C CA . LEU B 1 47 ? 13.483 18.610 19.249 1.00 40.23 47 LEU B CA 1
ATOM 1368 C C . LEU B 1 47 ? 14.130 19.843 19.910 1.00 40.80 47 LEU B C 1
ATOM 1369 O O . LEU B 1 47 ? 14.528 19.797 21.092 1.00 40.56 47 LEU B O 1
ATOM 1374 N N . ASN B 1 48 ? 14.265 20.922 19.158 1.00 39.95 48 ASN B N 1
ATOM 1375 C CA . ASN B 1 48 ? 14.725 22.165 19.762 1.00 40.72 48 ASN B CA 1
ATOM 1376 C C . ASN B 1 48 ? 13.579 22.822 20.503 1.00 41.06 48 ASN B C 1
ATOM 1377 O O . ASN B 1 48 ? 12.409 22.534 20.221 1.00 40.31 48 ASN B O 1
ATOM 1382 N N . SER B 1 49 ? 13.893 23.684 21.471 1.00 41.81 49 SER B N 1
ATOM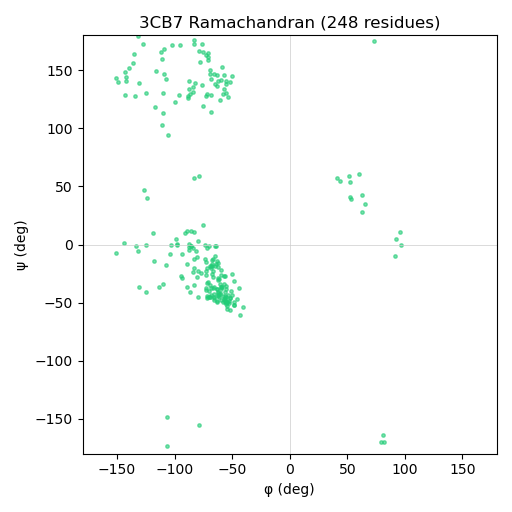 1383 C CA . SER B 1 49 ? 12.852 24.238 22.336 1.00 42.10 49 SER B CA 1
ATOM 1384 C C . SER B 1 49 ? 11.875 25.181 21.611 1.00 41.28 49 SER B C 1
ATOM 1385 O O . SER B 1 49 ? 10.805 25.457 22.121 1.00 40.74 49 SER B O 1
ATOM 1388 N N . ASN B 1 50 ? 12.236 25.661 20.427 1.00 40.13 50 ASN B N 1
ATOM 1389 C CA . ASN B 1 50 ? 11.283 26.413 19.618 1.00 39.71 50 ASN B CA 1
ATOM 1390 C C . ASN B 1 50 ? 10.404 25.473 18.739 1.00 39.45 50 ASN B C 1
ATOM 1391 O O . ASN B 1 50 ? 9.688 25.934 17.830 1.00 38.25 50 ASN B O 1
ATOM 1396 N N . GLY B 1 51 ? 10.484 24.169 19.024 1.00 38.59 51 GLY B N 1
ATOM 1397 C CA . GLY B 1 51 ? 9.716 23.169 18.315 1.00 38.33 51 GLY B CA 1
ATOM 1398 C C . GLY B 1 51 ? 10.463 22.604 17.130 1.00 38.14 51 GLY B C 1
ATOM 1399 O O . GLY B 1 51 ? 10.032 21.614 16.562 1.00 38.71 51 GLY B O 1
ATOM 1400 N N . SER B 1 52 ? 11.602 23.209 16.768 1.00 37.98 52 SER B N 1
ATOM 1401 C CA . SER B 1 52 ? 12.315 22.890 15.551 1.00 36.40 52 SER B CA 1
ATOM 1402 C C . SER B 1 52 ? 13.228 21.671 15.727 1.00 36.41 52 SER B C 1
ATOM 1403 O O . SER B 1 52 ? 13.336 21.120 16.822 1.00 35.51 52 SER B O 1
ATOM 1406 N N . ARG B 1 53 ? 13.872 21.248 14.639 1.00 35.43 53 ARG B N 1
ATOM 1407 C CA . ARG B 1 53 ? 14.731 20.096 14.687 1.00 35.63 53 ARG B CA 1
ATOM 1408 C C . ARG B 1 53 ? 15.801 20.259 13.646 1.00 35.69 53 ARG B C 1
ATOM 1409 O O . ARG B 1 53 ? 15.530 20.726 12.563 1.00 37.07 53 ARG B O 1
ATOM 1417 N N . ASP B 1 54 ? 17.005 19.811 13.951 1.00 35.44 54 ASP B N 1
ATOM 1418 C CA . ASP B 1 54 ? 18.140 19.974 13.059 1.00 34.91 54 ASP B CA 1
ATOM 1419 C C . ASP B 1 54 ? 18.562 18.646 12.450 1.00 35.55 54 ASP B C 1
ATOM 1420 O O . ASP B 1 54 ? 18.529 17.606 13.100 1.00 34.66 54 ASP B O 1
ATOM 1425 N N . TYR B 1 55 ? 19.039 18.724 11.206 1.00 35.79 55 TYR B N 1
ATOM 1426 C CA . TYR B 1 55 ? 19.270 17.589 10.373 1.00 38.01 55 TYR B CA 1
ATOM 1427 C C . TYR B 1 55 ? 20.623 17.543 9.715 1.00 38.43 55 TYR B C 1
ATOM 1428 O O . TYR B 1 55 ? 21.090 18.528 9.182 1.00 38.33 55 TYR B O 1
ATOM 1437 N N . GLY B 1 56 ? 21.171 16.346 9.691 1.00 38.49 56 GLY B N 1
ATOM 1438 C CA . GLY B 1 56 ? 22.287 16.042 8.895 1.00 38.55 56 GLY B CA 1
ATOM 1439 C C . GLY B 1 56 ? 23.578 16.474 9.537 1.00 38.17 56 GLY B C 1
ATOM 1440 O O . GLY B 1 56 ? 23.606 16.926 10.668 1.00 38.62 56 GLY B O 1
ATOM 1441 N N . ILE B 1 57 ? 24.633 16.399 8.727 1.00 38.97 57 ILE B N 1
ATOM 1442 C CA . ILE B 1 57 ? 25.999 16.618 9.163 1.00 38.07 57 ILE B CA 1
ATOM 1443 C C . ILE B 1 57 ? 26.202 18.020 9.738 1.00 38.25 57 ILE B C 1
ATOM 1444 O O . ILE B 1 57 ? 26.919 18.189 10.738 1.00 36.81 57 ILE B O 1
ATOM 1449 N N . PHE B 1 58 ? 25.532 19.013 9.150 1.00 37.72 58 PHE B N 1
ATOM 1450 C CA . PHE B 1 58 ? 25.665 20.399 9.591 1.00 38.51 58 PHE B CA 1
ATOM 1451 C C . PHE B 1 58 ? 24.438 20.840 10.434 1.00 39.04 58 PHE B C 1
ATOM 1452 O O . PHE B 1 58 ? 24.386 21.965 10.905 1.00 39.65 58 PHE B O 1
ATOM 1460 N N . GLN B 1 59 ? 23.465 19.954 10.643 1.00 39.89 59 GLN B N 1
ATOM 1461 C CA . GLN B 1 59 ? 22.381 20.233 11.597 1.00 39.65 59 GLN B CA 1
ATOM 1462 C C . GLN B 1 59 ? 21.636 21.485 11.165 1.00 39.84 59 GLN B C 1
ATOM 1463 O O . GLN B 1 59 ? 21.571 22.501 11.861 1.00 41.16 59 GLN B O 1
ATOM 1469 N N . ILE B 1 60 ? 21.076 21.386 9.974 1.00 39.87 60 ILE B N 1
ATOM 1470 C CA . ILE B 1 60 ? 20.371 22.457 9.351 1.00 38.89 60 ILE B CA 1
ATOM 1471 C C . ILE B 1 60 ? 19.002 22.426 9.934 1.00 38.88 60 ILE B C 1
ATOM 1472 O O . ILE B 1 60 ? 18.387 21.365 10.074 1.00 39.20 60 ILE B O 1
ATOM 1477 N N . ASN B 1 61 ? 18.504 23.605 10.208 1.00 38.52 61 ASN B N 1
ATOM 1478 C CA . ASN B 1 61 ? 17.319 23.720 11.003 1.00 39.76 61 ASN B CA 1
ATOM 1479 C C . ASN B 1 61 ? 16.096 23.562 10.125 1.00 38.55 61 ASN B C 1
ATOM 1480 O O . ASN B 1 61 ? 16.034 24.104 9.050 1.00 39.36 61 ASN B O 1
ATOM 1485 N N . ASN B 1 62 ? 15.129 22.783 10.590 1.00 39.32 62 ASN B N 1
ATOM 1486 C CA . ASN B 1 62 ? 13.883 22.547 9.842 1.00 38.53 62 ASN B CA 1
ATOM 1487 C C . ASN B 1 62 ? 12.812 23.637 10.004 1.00 38.45 62 ASN B C 1
ATOM 1488 O O . ASN B 1 62 ? 11.665 23.462 9.612 1.00 38.48 62 ASN B O 1
ATOM 1493 N N . TYR B 1 63 ? 13.198 24.747 10.606 1.00 37.80 63 TYR B N 1
ATOM 1494 C CA . TYR B 1 63 ? 12.339 25.924 10.711 1.00 37.42 63 TYR B CA 1
ATOM 1495 C C . TYR B 1 63 ? 12.871 27.121 9.903 1.00 37.09 63 TYR B C 1
ATOM 1496 O O . TYR B 1 63 ? 12.115 27.882 9.324 1.00 38.37 63 TYR B O 1
ATOM 1505 N N . TYR B 1 64 ? 14.179 27.281 9.869 1.00 37.71 64 TYR B N 1
ATOM 1506 C CA . TYR B 1 64 ? 14.822 28.372 9.133 1.00 38.48 64 TYR B CA 1
ATOM 1507 C C . TYR B 1 64 ? 15.237 27.996 7.761 1.00 38.56 64 TYR B C 1
ATOM 1508 O O . TYR B 1 64 ? 15.384 28.863 6.921 1.00 38.57 64 TYR B O 1
ATOM 1517 N N . TRP B 1 65 ? 15.501 26.712 7.550 1.00 38.91 65 TRP B N 1
ATOM 1518 C CA . TRP B 1 65 ? 16.330 26.347 6.423 1.00 39.12 65 TRP B CA 1
ATOM 1519 C C . TRP B 1 65 ? 15.816 25.272 5.536 1.00 39.52 65 TRP B C 1
ATOM 1520 O O . TRP B 1 65 ? 16.030 25.328 4.322 1.00 40.00 65 TRP B O 1
ATOM 1531 N N . CYS B 1 66 ? 15.161 24.268 6.108 1.00 40.23 66 CYS B N 1
ATOM 1532 C CA . CYS B 1 66 ? 14.709 23.163 5.275 1.00 40.63 66 CYS B CA 1
ATOM 1533 C C . CYS B 1 66 ? 13.301 22.829 5.699 1.00 40.68 66 CYS B C 1
ATOM 1534 O O . CYS B 1 66 ? 12.930 23.134 6.824 1.00 40.67 66 CYS B O 1
ATOM 1537 N N . SER B 1 67 ? 12.507 22.229 4.824 1.00 39.79 67 SER B N 1
ATOM 1538 C CA . SER B 1 67 ? 11.141 21.923 5.248 1.00 41.08 67 SER B CA 1
ATOM 1539 C C . SER B 1 67 ? 11.034 20.549 5.946 1.00 40.38 67 SER B C 1
ATOM 1540 O O . SER B 1 67 ? 11.601 19.539 5.456 1.00 40.27 67 SER B O 1
ATOM 1543 N N . PRO B 1 68 ? 10.325 20.513 7.103 1.00 39.86 68 PRO B N 1
ATOM 1544 C CA . PRO B 1 68 ? 10.125 19.239 7.792 1.00 40.14 68 PRO B CA 1
ATOM 1545 C C . PRO B 1 68 ? 9.177 18.365 6.939 1.00 40.64 68 PRO B C 1
ATOM 1546 O O . PRO B 1 68 ? 8.352 18.911 6.191 1.00 40.30 68 PRO B O 1
ATOM 1550 N N . PRO B 1 69 ? 9.323 17.030 7.009 1.00 41.02 69 PRO B N 1
ATOM 1551 C CA . PRO B 1 69 ? 8.461 16.154 6.198 1.00 41.56 69 PRO B CA 1
ATOM 1552 C C . PRO B 1 69 ? 6.964 16.225 6.516 1.00 42.47 69 PRO B C 1
ATOM 1553 O O . PRO B 1 69 ? 6.142 15.734 5.740 1.00 42.47 69 PRO B O 1
ATOM 1557 N N . SER B 1 70 ? 6.584 16.812 7.640 1.00 43.58 70 SER B N 1
ATOM 1558 C CA . SER B 1 70 ? 5.165 17.084 7.808 1.00 44.68 70 SER B CA 1
ATOM 1559 C C . SER B 1 70 ? 4.894 18.300 6.917 1.00 45.76 70 SER B C 1
ATOM 1560 O O . SER B 1 70 ? 5.808 18.905 6.371 1.00 46.26 70 SER B O 1
ATOM 1563 N N . GLY B 1 71 ? 3.648 18.684 6.756 1.00 46.31 71 GLY B N 1
ATOM 1564 C CA . GLY B 1 71 ? 3.427 19.953 6.065 1.00 46.82 71 GLY B CA 1
ATOM 1565 C C . GLY B 1 71 ? 3.991 21.170 6.810 1.00 46.18 71 GLY B C 1
ATOM 1566 O O . GLY B 1 71 ? 3.906 22.298 6.303 1.00 46.24 71 GLY B O 1
ATOM 1567 N N . ALA B 1 72 ? 4.576 20.940 7.996 1.00 45.46 72 ALA B N 1
ATOM 1568 C CA . ALA B 1 72 ? 4.804 22.015 8.979 1.00 43.86 72 ALA B CA 1
ATOM 1569 C C . ALA B 1 72 ? 5.585 23.172 8.411 1.00 42.64 72 ALA B C 1
ATOM 1570 O O . ALA B 1 72 ? 6.525 22.981 7.635 1.00 41.89 72 ALA B O 1
ATOM 1572 N N . PHE B 1 73 ? 5.168 24.372 8.804 1.00 41.32 73 PHE B N 1
ATOM 1573 C CA . PHE B 1 73 ? 5.814 25.577 8.354 1.00 40.15 73 PHE B CA 1
ATOM 1574 C C . PHE B 1 73 ? 7.312 25.635 8.695 1.00 39.87 73 PHE B C 1
ATOM 1575 O O . PHE B 1 73 ? 7.738 25.445 9.842 1.00 39.15 73 PHE B O 1
ATOM 1583 N N . SER B 1 74 ? 8.095 25.926 7.665 1.00 39.26 74 SER B N 1
ATOM 1584 C CA . SER B 1 74 ? 9.483 26.264 7.808 1.00 38.82 74 SER B CA 1
ATOM 1585 C C . SER B 1 74 ? 9.739 27.316 6.765 1.00 39.37 74 SER B C 1
ATOM 1586 O O . SER B 1 74 ? 9.114 27.326 5.703 1.00 40.67 74 SER B O 1
ATOM 1589 N N . TYR B 1 75 ? 10.648 28.220 7.069 1.00 39.37 75 TYR B N 1
ATOM 1590 C CA . TYR B 1 75 ? 11.104 29.151 6.085 1.00 39.11 75 TYR B CA 1
ATOM 1591 C C . TYR B 1 75 ? 11.774 28.409 4.927 1.00 38.54 75 TYR B C 1
ATOM 1592 O O . TYR B 1 75 ? 11.755 28.889 3.812 1.00 37.47 75 TYR B O 1
ATOM 1601 N N . ASP B 1 76 ? 12.399 27.262 5.192 1.00 38.38 76 ASP B N 1
ATOM 1602 C CA . ASP B 1 76 ? 12.876 26.438 4.114 1.00 38.27 76 ASP B CA 1
ATOM 1603 C C . ASP B 1 76 ? 13.753 27.288 3.164 1.00 38.81 76 ASP B C 1
ATOM 1604 O O . ASP B 1 76 ? 13.651 27.161 1.957 1.00 39.23 76 ASP B O 1
ATOM 1609 N N . GLU B 1 77 ? 14.605 28.163 3.706 1.00 38.99 77 GLU B N 1
ATOM 1610 C CA . GLU B 1 77 ? 15.473 28.997 2.868 1.00 39.50 77 GLU B CA 1
ATOM 1611 C C . GLU B 1 77 ? 16.321 28.162 1.923 1.00 40.40 77 GLU B C 1
ATOM 1612 O O . GLU B 1 77 ? 16.560 28.569 0.773 1.00 41.64 77 GLU B O 1
ATOM 1618 N N . CYS B 1 78 ? 16.750 26.992 2.375 1.00 41.19 78 CYS B N 1
ATOM 1619 C CA . CYS B 1 78 ? 17.450 26.070 1.485 1.00 41.51 78 CYS B CA 1
ATOM 1620 C C . CYS B 1 78 ? 16.571 25.396 0.435 1.00 41.87 78 CYS B C 1
ATOM 1621 O O . CYS B 1 78 ? 17.084 24.675 -0.427 1.00 42.13 78 CYS B O 1
ATOM 1624 N N . LYS B 1 79 ? 15.269 25.652 0.466 1.00 41.40 79 LYS B N 1
ATOM 1625 C CA . LYS B 1 79 ? 14.347 25.071 -0.532 1.00 42.05 79 LYS B CA 1
ATOM 1626 C C . LYS B 1 79 ? 14.690 23.600 -0.743 1.00 41.89 79 LYS B C 1
ATOM 1627 O O . LYS B 1 79 ? 14.955 23.153 -1.872 1.00 41.50 79 LYS B O 1
ATOM 1633 N N . ILE B 1 80 ? 14.705 22.875 0.374 1.00 41.67 80 ILE B N 1
ATOM 1634 C CA . ILE B 1 80 ? 14.982 21.442 0.399 1.00 41.23 80 ILE B CA 1
ATOM 1635 C C . ILE B 1 80 ? 14.231 20.808 1.554 1.00 40.86 80 ILE B C 1
ATOM 1636 O O . ILE B 1 80 ? 14.133 21.396 2.632 1.00 39.85 80 ILE B O 1
ATOM 1641 N N . LYS B 1 81 ? 13.677 19.626 1.302 1.00 40.48 81 LYS B N 1
ATOM 1642 C CA . LYS B 1 81 ? 13.180 18.757 2.366 1.00 40.95 81 LYS B CA 1
ATOM 1643 C C . LYS B 1 81 ? 14.312 18.361 3.328 1.00 40.56 81 LYS B C 1
ATOM 1644 O O . LYS B 1 81 ? 15.339 17.836 2.908 1.00 40.62 81 LYS B O 1
ATOM 1650 N N . CYS B 1 82 ? 14.123 18.641 4.610 1.00 40.82 82 CYS B N 1
ATOM 1651 C CA . CYS B 1 82 ? 15.099 18.337 5.637 1.00 40.81 82 CYS B CA 1
ATOM 1652 C C . CYS B 1 82 ? 15.574 16.892 5.548 1.00 40.04 82 CYS B C 1
ATOM 1653 O O . CYS B 1 82 ? 16.781 16.611 5.672 1.00 38.57 82 CYS B O 1
ATOM 1656 N N . GLU B 1 83 ? 14.620 15.987 5.346 1.00 38.51 83 GLU B N 1
ATOM 1657 C CA . GLU B 1 83 ? 14.920 14.575 5.214 1.00 38.92 83 GLU B CA 1
ATOM 1658 C C . GLU B 1 83 ? 15.931 14.286 4.070 1.00 38.84 83 GLU B C 1
ATOM 1659 O O . GLU B 1 83 ? 16.682 13.318 4.113 1.00 38.30 83 GLU B O 1
ATOM 1665 N N . ASP B 1 84 ? 15.968 15.143 3.059 1.00 38.81 84 ASP B N 1
ATOM 1666 C CA . ASP B 1 84 ? 16.869 14.888 1.940 1.00 39.69 84 ASP B CA 1
ATOM 1667 C C . ASP B 1 84 ? 18.330 14.985 2.372 1.00 40.11 84 ASP B C 1
ATOM 1668 O O . ASP B 1 84 ? 19.237 14.567 1.634 1.00 41.14 84 ASP B O 1
ATOM 1673 N N . PHE B 1 85 ? 18.564 15.522 3.553 1.00 39.59 85 PHE B N 1
ATOM 1674 C CA . PHE B 1 85 ? 19.933 15.621 4.030 1.00 40.38 85 PHE B CA 1
ATOM 1675 C C . PHE B 1 85 ? 20.390 14.268 4.527 1.00 40.11 85 PHE B C 1
ATOM 1676 O O . PHE B 1 85 ? 21.592 14.000 4.572 1.00 39.53 85 PHE B O 1
ATOM 1684 N N . LEU B 1 86 ? 19.420 13.440 4.927 1.00 39.54 86 LEU B N 1
ATOM 1685 C CA . LEU B 1 86 ? 19.711 12.199 5.615 1.00 38.73 86 LEU B CA 1
ATOM 1686 C C . LEU B 1 86 ? 20.040 11.132 4.616 1.00 39.25 86 LEU B C 1
ATOM 1687 O O . LEU B 1 86 ? 19.403 10.086 4.573 1.00 39.58 86 LEU B O 1
ATOM 1692 N N . VAL B 1 87 ? 21.058 11.429 3.818 1.00 38.87 87 VAL B N 1
ATOM 1693 C CA . VAL B 1 87 ? 21.548 10.559 2.784 1.00 39.00 87 VAL B CA 1
ATOM 1694 C C . VAL B 1 87 ? 23.055 10.402 2.991 1.00 39.57 87 VAL B C 1
ATOM 1695 O O . VAL B 1 87 ? 23.638 11.056 3.863 1.00 39.86 87 VAL B O 1
ATOM 1699 N N . ASP B 1 88 ? 23.673 9.513 2.218 1.00 40.29 88 ASP B N 1
ATOM 1700 C CA . ASP B 1 88 ? 25.105 9.221 2.342 1.00 40.62 88 ASP B CA 1
ATOM 1701 C C . ASP B 1 88 ? 25.917 10.364 1.795 1.00 41.02 88 ASP B C 1
ATOM 1702 O O . ASP B 1 88 ? 27.048 10.552 2.167 1.00 41.20 88 ASP B O 1
ATOM 1707 N N . SER B 1 89 ? 25.290 11.133 0.922 1.00 42.02 89 SER B N 1
ATOM 1708 C CA . SER B 1 89 ? 25.922 12.236 0.252 1.00 42.89 89 SER B CA 1
ATOM 1709 C C . SER B 1 89 ? 25.866 13.443 1.140 1.00 42.63 89 SER B C 1
ATOM 1710 O O . SER B 1 89 ? 24.809 13.782 1.701 1.00 43.09 89 SER B O 1
ATOM 1713 N N . ILE B 1 90 ? 27.012 14.094 1.295 1.00 42.46 90 ILE B N 1
ATOM 1714 C CA . ILE B 1 90 ? 27.045 15.348 2.032 1.00 43.07 90 ILE B CA 1
ATOM 1715 C C . ILE B 1 90 ? 26.403 16.480 1.247 1.00 43.97 90 ILE B C 1
ATOM 1716 O O . ILE B 1 90 ? 26.008 17.470 1.831 1.00 46.14 90 ILE B O 1
ATOM 1721 N N . GLU B 1 91 ? 26.294 16.321 -0.058 1.00 44.00 91 GLU B N 1
ATOM 1722 C CA . GLU B 1 91 ? 26.011 17.415 -0.955 1.00 44.93 91 GLU B CA 1
ATOM 1723 C C . GLU B 1 91 ? 24.766 18.283 -0.718 1.00 44.48 91 GLU B C 1
ATOM 1724 O O . GLU B 1 91 ? 24.878 19.498 -0.843 1.00 44.38 91 GLU B O 1
ATOM 1730 N N . PRO B 1 92 ? 23.580 17.685 -0.429 1.00 44.82 92 PRO B N 1
ATOM 1731 C CA . PRO B 1 92 ? 22.469 18.605 -0.075 1.00 44.51 92 PRO B CA 1
ATOM 1732 C C . PRO B 1 92 ? 22.809 19.385 1.197 1.00 44.22 92 PRO B C 1
ATOM 1733 O O . PRO B 1 92 ? 22.559 20.597 1.284 1.00 44.92 92 PRO B O 1
ATOM 1737 N N . ALA B 1 93 ? 23.412 18.706 2.171 1.00 44.04 93 ALA B N 1
ATOM 1738 C CA . ALA B 1 93 ? 23.869 19.341 3.386 1.00 41.24 93 ALA B CA 1
ATOM 1739 C C . ALA B 1 93 ? 24.883 20.474 3.102 1.00 41.08 93 ALA B C 1
ATOM 1740 O O . ALA B 1 93 ? 24.805 21.563 3.705 1.00 39.71 93 ALA B O 1
ATOM 1742 N N . VAL B 1 94 ? 25.837 20.222 2.203 1.00 38.72 94 VAL B N 1
ATOM 1743 C CA . VAL B 1 94 ? 26.857 21.203 1.938 1.00 38.23 94 VAL B CA 1
ATOM 1744 C C . VAL B 1 94 ? 26.281 22.420 1.211 1.00 39.27 94 VAL B C 1
ATOM 1745 O O . VAL B 1 94 ? 26.619 23.553 1.535 1.00 39.42 94 VAL B O 1
ATOM 1749 N N . LYS B 1 95 ? 25.453 22.175 0.192 1.00 40.12 95 LYS B N 1
ATOM 1750 C CA . LYS B 1 95 ? 24.772 23.227 -0.553 1.00 40.97 95 LYS B CA 1
ATOM 1751 C C . LYS B 1 95 ? 23.941 24.178 0.314 1.00 40.56 95 LYS B C 1
ATOM 1752 O O . LYS B 1 95 ? 23.931 25.414 0.089 1.00 40.59 95 LYS B O 1
ATOM 1758 N N . CYS B 1 96 ? 23.290 23.619 1.331 1.00 40.37 96 CYS B N 1
ATOM 1759 C CA . CYS B 1 96 ? 22.479 24.407 2.237 1.00 38.82 96 CYS B CA 1
ATOM 1760 C C . CYS B 1 96 ? 23.341 25.124 3.286 1.00 38.84 96 CYS B C 1
ATOM 1761 O O . CYS B 1 96 ? 23.132 26.301 3.571 1.00 37.58 96 CYS B O 1
ATOM 1764 N N . ALA B 1 97 ? 24.292 24.396 3.863 1.00 37.78 97 ALA B N 1
ATOM 1765 C CA . ALA B 1 97 ? 25.250 25.006 4.729 1.00 38.14 97 ALA B CA 1
ATOM 1766 C C . ALA B 1 97 ? 25.925 26.222 4.072 1.00 37.86 97 ALA B C 1
ATOM 1767 O O . ALA B 1 97 ? 26.022 27.305 4.671 1.00 39.05 97 ALA B O 1
ATOM 1769 N N . GLN B 1 98 ? 26.342 26.070 2.824 1.00 37.48 98 GLN B N 1
ATOM 1770 C CA . GLN B 1 98 ? 26.973 27.156 2.125 1.00 36.80 98 GLN B CA 1
ATOM 1771 C C . GLN B 1 98 ? 26.034 28.355 2.032 1.00 36.48 98 GLN B C 1
ATOM 1772 O O . GLN B 1 98 ? 26.461 29.504 2.133 1.00 36.15 98 GLN B O 1
ATOM 1778 N N . LEU B 1 99 ? 24.748 28.088 1.824 1.00 37.67 99 LEU B N 1
ATOM 1779 C CA . LEU B 1 99 ? 23.790 29.169 1.693 1.00 38.18 99 LEU B CA 1
ATOM 1780 C C . LEU B 1 99 ? 23.663 29.835 3.056 1.00 37.68 99 LEU B C 1
ATOM 1781 O O . LEU B 1 99 ? 23.643 31.067 3.160 1.00 38.73 99 LEU B O 1
ATOM 1786 N N . VAL B 1 100 ? 23.592 29.015 4.080 1.00 38.17 100 VAL B N 1
ATOM 1787 C CA . VAL B 1 100 ? 23.565 29.511 5.464 1.00 38.64 100 VAL B CA 1
ATOM 1788 C C . VAL B 1 100 ? 24.791 30.421 5.762 1.00 38.03 100 VAL B C 1
ATOM 1789 O O . VAL B 1 100 ? 24.650 31.556 6.226 1.00 38.38 100 VAL B O 1
ATOM 1793 N N . LEU B 1 101 ? 25.980 29.934 5.463 1.00 37.90 101 LEU B N 1
ATOM 1794 C CA . LEU B 1 101 ? 27.205 30.694 5.737 1.00 37.66 101 LEU B CA 1
ATOM 1795 C C . LEU B 1 101 ? 27.091 32.030 5.044 1.00 37.37 101 LEU B C 1
ATOM 1796 O O . LEU B 1 101 ? 27.317 33.104 5.627 1.00 36.95 101 LEU B O 1
ATOM 1801 N N . LYS B 1 102 ? 26.706 31.953 3.781 1.00 37.02 102 LYS B N 1
ATOM 1802 C CA . LYS B 1 102 ? 26.628 33.098 2.940 1.00 37.72 102 LYS B CA 1
ATOM 1803 C C . LYS B 1 102 ? 25.614 34.140 3.417 1.00 36.72 102 LYS B C 1
ATOM 1804 O O . LYS B 1 102 ? 25.905 35.333 3.390 1.00 35.03 102 LYS B O 1
ATOM 1810 N N . GLN B 1 103 ? 24.448 33.692 3.868 1.00 36.25 103 GLN B N 1
ATOM 1811 C CA . GLN B 1 103 ? 23.459 34.647 4.373 1.00 36.50 103 GLN B CA 1
ATOM 1812 C C . GLN B 1 103 ? 23.734 35.107 5.805 1.00 37.33 103 GLN B C 1
ATOM 1813 O O . GLN B 1 103 ? 23.382 36.237 6.197 1.00 38.61 103 GLN B O 1
ATOM 1819 N N . GLN B 1 104 ? 24.386 34.262 6.584 1.00 37.20 104 GLN B N 1
ATOM 1820 C CA . GLN B 1 104 ? 24.377 34.475 8.022 1.00 37.14 104 GLN B CA 1
ATOM 1821 C C . GLN B 1 104 ? 25.717 34.374 8.749 1.00 37.57 104 GLN B C 1
ATOM 1822 O O . GLN B 1 104 ? 25.789 34.592 9.977 1.00 36.58 104 GLN B O 1
ATOM 1828 N N . GLY B 1 105 ? 26.771 34.080 7.989 1.00 37.34 105 GLY B N 1
ATOM 1829 C CA . GLY B 1 105 ? 28.109 33.935 8.564 1.00 37.43 105 GLY B CA 1
ATOM 1830 C C . GLY B 1 105 ? 28.248 32.656 9.335 1.00 37.88 105 GLY B C 1
ATOM 1831 O O . GLY B 1 105 ? 27.288 31.906 9.515 1.00 39.15 105 GLY B O 1
ATOM 1832 N N . TRP B 1 106 ? 29.460 32.416 9.792 1.00 38.85 106 TRP B N 1
ATOM 1833 C CA . TRP B 1 106 ? 29.842 31.282 10.633 1.00 38.84 106 TRP B CA 1
ATOM 1834 C C . TRP B 1 106 ? 29.139 31.164 11.995 1.00 39.45 106 TRP B C 1
ATOM 1835 O O . TRP B 1 106 ? 28.917 30.052 12.511 1.00 39.86 106 TRP B O 1
ATOM 1846 N N . THR B 1 107 ? 28.829 32.305 12.600 1.00 40.14 107 THR B N 1
ATOM 1847 C CA . THR B 1 107 ? 28.147 32.330 13.900 1.00 39.74 107 THR B CA 1
ATOM 1848 C C . THR B 1 107 ? 26.727 31.745 13.843 1.00 40.40 107 THR B C 1
ATOM 1849 O O . THR B 1 107 ? 26.117 31.532 14.865 1.00 41.83 107 THR B O 1
ATOM 1853 N N . ALA B 1 108 ? 26.210 31.482 12.662 1.00 41.24 108 ALA B N 1
ATOM 1854 C CA . ALA B 1 108 ? 24.913 30.858 12.516 1.00 41.97 108 ALA B CA 1
ATOM 1855 C C . ALA B 1 108 ? 24.949 29.488 13.204 1.00 42.97 108 ALA B C 1
ATOM 1856 O O . ALA B 1 108 ? 23.993 29.109 13.905 1.00 42.98 108 ALA B O 1
ATOM 1858 N N . TRP B 1 109 ? 26.079 28.800 13.117 1.00 41.97 109 TRP B N 1
ATOM 1859 C CA . TRP B 1 109 ? 26.178 27.543 13.853 1.00 42.01 109 TRP B CA 1
ATOM 1860 C C . TRP B 1 109 ? 26.297 27.680 15.357 1.00 41.96 109 TRP B C 1
ATOM 1861 O O . TRP B 1 109 ? 27.113 28.432 15.864 1.00 42.60 109 TRP B O 1
ATOM 1872 N N . SER B 1 110 ? 25.467 26.958 16.086 1.00 41.43 110 SER B N 1
ATOM 1873 C CA . SER B 1 110 ? 25.554 27.058 17.526 1.00 41.93 110 SER B CA 1
ATOM 1874 C C . SER B 1 110 ? 26.892 26.521 17.970 1.00 41.20 110 SER B C 1
ATOM 1875 O O . SER B 1 110 ? 27.327 26.831 19.083 1.00 41.43 110 SER B O 1
ATOM 1878 N N . THR B 1 111 ? 27.540 25.738 17.089 1.00 40.95 111 THR B N 1
ATOM 1879 C CA . THR B 1 111 ? 28.835 25.120 17.382 1.00 41.15 111 THR B CA 1
ATOM 1880 C C . THR B 1 111 ? 29.982 26.026 17.031 1.00 41.12 111 THR B C 1
ATOM 1881 O O . THR B 1 111 ? 31.164 25.642 17.182 1.00 41.43 111 THR B O 1
ATOM 1885 N N . TRP B 1 112 ? 29.649 27.221 16.535 1.00 40.91 112 TRP B N 1
ATOM 1886 C CA . TRP B 1 112 ? 30.693 28.149 16.150 1.00 39.80 112 TRP B CA 1
ATOM 1887 C C . TRP B 1 112 ? 31.698 28.408 17.259 1.00 39.54 112 TRP B C 1
ATOM 1888 O O . TRP B 1 112 ? 32.889 28.477 17.016 1.00 38.78 112 TRP B O 1
ATOM 1899 N N . LYS B 1 113 ? 31.180 28.592 18.466 1.00 39.51 113 LYS B N 1
ATOM 1900 C CA . LYS B 1 113 ? 31.971 28.766 19.653 1.00 40.55 113 LYS B CA 1
ATOM 1901 C C . LYS B 1 113 ? 33.069 27.716 19.883 1.00 40.81 113 LYS B C 1
ATOM 1902 O O . LYS B 1 113 ? 34.020 27.996 20.589 1.00 41.24 113 LYS B O 1
ATOM 1908 N N . TYR B 1 114 ? 32.907 26.512 19.338 1.00 40.65 114 TYR B N 1
ATOM 1909 C CA . TYR B 1 114 ? 33.903 25.456 19.520 1.00 40.71 114 TYR B CA 1
ATOM 1910 C C . TYR B 1 114 ? 34.849 25.467 18.409 1.00 39.63 114 TYR B C 1
ATOM 1911 O O . TYR B 1 114 ? 35.829 24.739 18.455 1.00 40.40 114 TYR B O 1
ATOM 1920 N N . CYS B 1 115 ? 34.530 26.272 17.406 1.00 38.32 115 CYS B N 1
ATOM 1921 C CA . CYS B 1 115 ? 35.178 26.185 16.122 1.00 37.95 115 CYS B CA 1
ATOM 1922 C C . CYS B 1 115 ? 35.769 27.469 15.705 1.00 37.86 115 CYS B C 1
ATOM 1923 O O . CYS B 1 115 ? 36.349 27.531 14.656 1.00 38.20 115 CYS B O 1
ATOM 1926 N N . ASP B 1 116 ? 35.634 28.503 16.513 1.00 38.89 116 ASP B N 1
ATOM 1927 C CA . ASP B 1 116 ? 36.060 29.836 16.090 1.00 39.87 116 ASP B CA 1
ATOM 1928 C C . ASP B 1 116 ? 37.439 30.207 16.616 1.00 39.56 116 ASP B C 1
ATOM 1929 O O . ASP B 1 116 ? 37.897 31.299 16.380 1.00 39.57 116 ASP B O 1
ATOM 1934 N N . GLY B 1 117 ? 38.080 29.327 17.370 1.00 39.34 117 GLY B N 1
ATOM 1935 C CA . GLY B 1 117 ? 39.472 29.556 17.721 1.00 39.82 117 GLY B CA 1
ATOM 1936 C C . GLY B 1 117 ? 40.429 29.196 16.592 1.00 39.91 117 GLY B C 1
ATOM 1937 O O . GLY B 1 117 ? 40.063 29.218 15.407 1.00 40.70 117 GLY B O 1
ATOM 1938 N N . THR B 1 118 ? 41.667 28.879 16.957 1.00 40.66 118 THR B N 1
ATOM 1939 C CA . THR B 1 118 ? 42.689 28.548 15.981 1.00 41.08 118 THR B CA 1
ATOM 1940 C C . THR B 1 118 ? 42.577 27.057 15.737 1.00 41.19 118 THR B C 1
ATOM 1941 O O . THR B 1 118 ? 42.581 26.242 16.683 1.00 42.74 118 THR B O 1
ATOM 1945 N N . LEU B 1 119 ? 42.465 26.703 14.466 1.00 39.84 119 LEU B N 1
ATOM 1946 C CA . LEU B 1 119 ? 42.204 25.356 14.107 1.00 39.33 119 LEU B CA 1
ATOM 1947 C C . LEU B 1 119 ? 43.442 24.813 13.459 1.00 39.41 119 LEU B C 1
ATOM 1948 O O . LEU B 1 119 ? 44.290 25.595 12.994 1.00 39.45 119 LEU B O 1
ATOM 1953 N N . PRO B 1 120 ? 43.568 23.469 13.428 1.00 39.07 120 PRO B N 1
ATOM 1954 C CA . PRO B 1 120 ? 44.579 22.849 12.565 1.00 38.20 120 PRO B CA 1
ATOM 1955 C C . PRO B 1 120 ? 44.332 23.245 11.108 1.00 37.21 120 PRO B C 1
ATOM 1956 O O . PRO B 1 120 ? 43.192 23.528 10.709 1.00 36.33 120 PRO B O 1
ATOM 1960 N N . SER B 1 121 ? 45.402 23.260 10.335 1.00 35.91 121 SER B N 1
ATOM 1961 C CA . SER B 1 121 ? 45.326 23.464 8.917 1.00 36.20 121 SER B CA 1
ATOM 1962 C C . SER B 1 121 ? 44.601 22.273 8.330 1.00 36.70 121 SER B C 1
ATOM 1963 O O . SER B 1 121 ? 44.747 21.152 8.839 1.00 37.54 121 SER B O 1
ATOM 1966 N N . ILE B 1 122 ? 43.832 22.503 7.262 1.00 37.46 122 ILE B N 1
ATOM 1967 C CA . ILE B 1 122 ? 43.205 21.407 6.501 1.00 37.12 122 ILE B CA 1
ATOM 1968 C C . ILE B 1 122 ? 44.146 20.777 5.464 1.00 37.50 122 ILE B C 1
ATOM 1969 O O . ILE B 1 122 ? 43.881 19.698 4.936 1.00 37.73 122 ILE B O 1
ATOM 1974 N N . ASP B 1 123 ? 45.268 21.435 5.206 1.00 37.58 123 ASP B N 1
ATOM 1975 C CA . ASP B 1 123 ? 46.275 20.957 4.258 1.00 37.85 123 ASP B CA 1
ATOM 1976 C C . ASP B 1 123 ? 46.651 19.469 4.312 1.00 38.01 123 ASP B C 1
ATOM 1977 O O . ASP B 1 123 ? 46.876 18.859 3.276 1.00 38.03 123 ASP B O 1
ATOM 1982 N N . ASP B 1 124 ? 46.713 18.891 5.507 1.00 38.90 124 ASP B N 1
ATOM 1983 C CA . ASP B 1 124 ? 47.062 17.478 5.663 1.00 38.96 124 ASP B CA 1
ATOM 1984 C C . ASP B 1 124 ? 45.992 16.533 5.127 1.00 39.72 124 ASP B C 1
ATOM 1985 O O . ASP B 1 124 ? 46.278 15.378 4.840 1.00 40.14 124 ASP B O 1
ATOM 1990 N N . CYS B 1 125 ? 44.759 17.016 4.988 1.00 39.89 125 CYS B N 1
ATOM 1991 C CA . CYS B 1 125 ? 43.723 16.238 4.320 1.00 40.23 125 CYS B CA 1
ATOM 1992 C C . CYS B 1 125 ? 43.929 16.010 2.843 1.00 40.56 125 CYS B C 1
ATOM 1993 O O . CYS B 1 125 ? 43.255 15.174 2.268 1.00 40.84 125 CYS B O 1
ATOM 1996 N N . PHE B 1 126 ? 44.867 16.753 2.249 1.00 40.83 126 PHE B N 1
ATOM 1997 C CA . PHE B 1 126 ? 45.112 16.757 0.820 1.00 41.00 126 PHE B CA 1
ATOM 1998 C C . PHE B 1 126 ? 46.566 16.375 0.526 1.00 42.11 126 PHE B C 1
ATOM 1999 O O . PHE B 1 126 ? 46.976 16.162 -0.621 1.00 43.07 126 PHE B O 1
#

Radius of gyration: 18.66 Å; Cα contacts (8 Å, |Δi|>4): 534; chains: 2; bounding box: 48×51×39 Å

Solvent-accessible surface area: 11917 Å² total; per-residue (Å²): 88,10,77,34,74,84,25,80,67,26,37,0,0,115,56,0,103,165,60,60,2,62,62,125,29,0,19,87,0,3,10,0,0,70,39,6,1,27,28,12,0,49,6,1,1,44,59,49,132,83,28,1,17,20,3,0,0,0,12,3,23,15,65,104,24,0,30,6,36,66,86,58,138,14,140,32,73,21,174,38,114,0,25,68,0,20,58,83,54,2,94,27,0,5,158,4,0,27,56,5,22,154,104,105,22,35,105,41,12,82,4,32,137,109,0,80,53,145,50,91,80,8,82,104,3,103,110,8,53,33,75,82,18,81,68,22,32,0,0,103,56,0,109,156,62,58,1,62,77,119,31,0,22,72,0,1,12,0,0,71,40,4,1,32,27,9,0,31,6,2,2,54,64,45,131,92,47,5,15,17,2,0,0,0,13,3,18,16,70,105,20,0,30,16,51,71,90,54,132,14,128,36,66,14,171,36,132,0,28,61,0,16,58,86,51,5,89,26,0,1,150,4,0,58,50,5,27,165,83,100,30,33,102,44,12,65,0,46,134,110,0,73,54,143,57,92,72,11,96,102,5,108

Sequence (252 aa):
EAEAKTFTRCSLAREMYKLGVPKNQLARWTCIAEHESSYNTKAVGSLNSNGSRDYGIFQINNYYWCSPPSGAFSYDECKIKCEDFLVDSIEPAVKCAQLVLKQQGWTAWSTWKYCDGTLPSIDDCFEAEAKTFTRCSLAREMYKLGVPKNQLARWTCIAEHESSYNTKAVGSLNSNGSRDYGIFQINNYYWCSPPSGAFSYDECKIKCEDFLVDSIEPAVKCAQLVLKQQGWTAWSTWKYCDGTLPSIDDCF

Nearest PDB structures (foldseek):
  3cb7-assembly2_B  TM=1.003E+00  e=3.129E-23  unclassified
  2fbd-assembly1_A  TM=9.967E-01  e=1.267E-16  Musca domestica
  2z2f-assembly1_A  TM=8.696E-01  e=9.379E-10  Bos taurus
  2gv0-assembly1_A  TM=8.448E-01  e=1.822E-09  Pelodiscus sinensis
  1di5-assembly1_A  TM=8.624E-01  e=4.507E-09  Homo sapiens

Secondary structure (DSSP, 8-state):
-----B--HHHHHHHHHHTT--GGGHHHHHHHHHHHHSSBTT-BPPPPTTS--EETTTTEETTTTSB-SSS-----TT-SBGGGGSSS-SHHHHHHHHHHHHHH-GGGSGGGGGTSS----GGGG-/-----B--HHHHHHHHHHTT--GGGHHHHHHHHHHHHSSBTT-BPPPPTTS--EETTTTEETTTTSB-SSS-----TT-SBGGGGSSS-SHHHHHHHHHHHHHH-GGGSTTHHHHSS----SGGG-